Protein AF-A0A9D5UBW6-F1 (afdb_monomer)

Radius of gyration: 23.2 Å; Cα contacts (8 Å, |Δi|>4): 171; chains: 1; bounding box: 45×72×54 Å

Mean predicted aligned error: 8.22 Å

Secondary structure (DSSP, 8-state):
----------TT--TTHHHHHHHHTT--SHHHHHHHTTS---HHHHHHHHHHHHHHHHHTT-EEEEEE-TTS-EEEEEE----SSHHHHHHHHHHHHHHHHHHHTTTTTTHHHHHHHHH-TT---HHHHHHHHHHHTTSSPTT--GGGHHHHHT--TT-TTSTTGGGHHHHHHHHHHTT-

pLDDT: mean 88.12, std 13.4, range [38.41, 98.19]

Organism: NCBI:txid2762210

Foldseek 3Di:
DDDDDPPPPDLPDQLCVVLLVVLCVQADDPLSCVCSVSPDHDPVSLVQLVVQLQVQLVVVVWGWDWDQDPVRDTDTDTDLVDDDDPVCVVSVVVSVVSNVVSCRHGPVSPPVVNVCCVQCVNPQPLLQQLVVQCCVVVNDPPPDDSVCVCVQVPDDLPPPVDPCVVVVVSSVVSNVVSND

Solvent-accessible surface area (backbone atoms only — not comparable to full-atom values): 10652 Å² total; per-residue (Å²): 135,88,78,80,74,78,77,90,72,72,76,80,76,49,65,54,49,71,59,37,55,53,38,60,74,67,55,82,38,72,66,49,45,59,47,44,66,54,59,57,73,49,74,66,56,50,52,49,22,53,50,49,27,36,50,47,26,43,75,73,75,40,52,60,45,80,42,71,43,99,87,63,50,79,40,81,46,77,47,82,91,65,70,94,49,86,68,31,58,58,50,46,52,51,48,50,49,44,48,51,58,28,27,66,62,39,28,62,71,51,52,63,51,48,52,46,42,73,75,37,69,70,56,69,58,42,57,56,45,25,44,53,40,29,34,75,70,68,74,37,61,89,86,69,47,59,87,52,45,63,67,67,77,65,60,54,62,81,41,88,86,44,86,58,22,87,42,45,71,62,50,52,49,26,58,56,60,44,74,113

Sequence (180 aa):
MTSACSEKVEVLDSPYRAEFDAALGRVTTDFERSVLGDGVITDAEYAEAQQRYVSCVEDQGYSLVVRASPNGDPIYEFDTGLPPDDSFEEARAAAFAAYDECGLVTIREIEPLKRAIEANPQNVDREQAIIDCLVDAEVAPRGSTVEDLGTYLSVDGTDAGDPLAARTDAIDECVSSAAQ

Structure (mmCIF, N/CA/C/O backbone):
data_AF-A0A9D5UBW6-F1
#
_entry.id   AF-A0A9D5UBW6-F1
#
loop_
_atom_site.group_PDB
_atom_site.id
_atom_site.type_symbol
_atom_site.label_atom_id
_atom_site.label_alt_id
_atom_site.label_comp_id
_atom_site.label_asym_id
_atom_site.label_entity_id
_atom_site.label_seq_id
_atom_site.pdbx_PDB_ins_code
_atom_site.Cartn_x
_atom_site.Cartn_y
_atom_site.Cartn_z
_atom_site.occupancy
_atom_site.B_iso_or_equiv
_atom_site.auth_seq_id
_atom_site.auth_comp_id
_atom_site.auth_asym_id
_atom_site.auth_atom_id
_atom_site.pdbx_PDB_model_num
ATOM 1 N N . MET A 1 1 ? 4.153 -47.766 -9.474 1.00 38.41 1 MET A N 1
ATOM 2 C CA . MET A 1 1 ? 4.259 -46.405 -10.034 1.00 38.41 1 MET A CA 1
ATOM 3 C C . MET A 1 1 ? 3.368 -45.508 -9.197 1.00 38.41 1 MET A C 1
ATOM 5 O O . MET A 1 1 ? 2.170 -45.455 -9.424 1.00 38.41 1 MET A O 1
ATOM 9 N N . THR A 1 2 ? 3.923 -44.926 -8.140 1.00 41.41 2 THR A N 1
ATOM 10 C CA . THR A 1 2 ? 3.236 -43.960 -7.278 1.00 41.41 2 THR A CA 1
ATOM 11 C C . THR A 1 2 ? 3.255 -42.608 -7.981 1.00 41.41 2 THR A C 1
ATOM 13 O O . THR A 1 2 ? 4.266 -41.914 -7.961 1.00 41.41 2 THR A O 1
ATOM 16 N N . SER A 1 3 ? 2.162 -42.286 -8.672 1.00 52.44 3 SER A N 1
ATOM 17 C CA . SER A 1 3 ? 1.927 -40.958 -9.236 1.00 52.44 3 SER A CA 1
ATOM 18 C C . SER A 1 3 ? 1.407 -40.064 -8.116 1.00 52.44 3 SER A C 1
ATOM 20 O O . SER A 1 3 ? 0.232 -40.140 -7.764 1.00 52.44 3 SER A O 1
ATOM 22 N N . ALA A 1 4 ? 2.291 -39.263 -7.526 1.00 44.38 4 ALA A N 1
ATOM 23 C CA . ALA A 1 4 ? 1.894 -38.128 -6.708 1.00 44.38 4 ALA A CA 1
ATOM 24 C C . ALA A 1 4 ? 1.410 -37.032 -7.667 1.00 44.38 4 ALA A C 1
ATOM 26 O O . ALA A 1 4 ? 2.209 -36.421 -8.377 1.00 44.38 4 ALA A O 1
ATOM 27 N N . CYS A 1 5 ? 0.094 -36.845 -7.763 1.00 49.28 5 CYS A N 1
ATOM 28 C CA . CYS A 1 5 ? -0.447 -35.630 -8.351 1.00 49.28 5 CYS A CA 1
ATOM 29 C C . CYS A 1 5 ? -0.103 -34.481 -7.410 1.00 49.28 5 CYS A C 1
ATOM 31 O O . CYS A 1 5 ? -0.469 -34.514 -6.240 1.00 49.28 5 CYS A O 1
ATOM 33 N N . SER A 1 6 ? 0.635 -33.523 -7.967 1.00 50.66 6 SER A N 1
ATOM 34 C CA . SER A 1 6 ? 0.980 -32.231 -7.392 1.00 50.66 6 SER A CA 1
ATOM 35 C C . SER A 1 6 ? -0.189 -31.671 -6.593 1.00 50.66 6 SER A C 1
ATOM 37 O O . SER A 1 6 ? -1.278 -31.454 -7.128 1.00 50.66 6 SER A O 1
ATOM 39 N N . GLU A 1 7 ? 0.063 -31.489 -5.307 1.00 43.38 7 GLU A N 1
ATOM 40 C CA . GLU A 1 7 ? -0.828 -30.881 -4.340 1.00 43.38 7 GLU A CA 1
ATOM 41 C C . GLU A 1 7 ? -1.136 -29.456 -4.816 1.00 43.38 7 GLU A C 1
ATOM 43 O O . GLU A 1 7 ? -0.310 -28.555 -4.728 1.00 43.38 7 GLU A O 1
ATOM 48 N N . LYS A 1 8 ? -2.309 -29.267 -5.426 1.00 43.16 8 LYS A N 1
ATOM 49 C CA . LYS A 1 8 ? -2.886 -27.946 -5.689 1.00 43.16 8 LYS A CA 1
ATOM 50 C C . LYS A 1 8 ? -3.679 -27.545 -4.444 1.00 43.16 8 LYS A C 1
ATOM 52 O O . LYS A 1 8 ? -4.903 -27.476 -4.469 1.00 43.16 8 LYS A O 1
ATOM 57 N N . VAL A 1 9 ? -2.961 -27.400 -3.343 1.00 47.44 9 VAL A N 1
ATOM 58 C CA . VAL A 1 9 ? -3.409 -26.859 -2.056 1.00 47.44 9 VAL A CA 1
ATOM 59 C C . VAL A 1 9 ? -2.419 -25.720 -1.842 1.00 47.44 9 VAL A C 1
ATOM 61 O O . VAL A 1 9 ? -1.223 -25.970 -1.894 1.00 47.44 9 VAL A O 1
ATOM 64 N N . GLU A 1 10 ? -2.802 -24.461 -2.052 1.00 45.19 10 GLU A N 1
ATOM 65 C CA . GLU A 1 10 ? -3.024 -23.486 -0.965 1.00 45.19 10 GLU A CA 1
ATOM 66 C C . GLU A 1 10 ? -3.662 -22.188 -1.543 1.00 45.19 10 GLU A C 1
ATOM 68 O O . GLU A 1 10 ? -3.414 -21.088 -1.078 1.00 45.19 10 GLU A O 1
ATOM 73 N N . VAL A 1 11 ? -4.484 -22.256 -2.601 1.00 47.53 11 VAL A N 1
ATOM 74 C CA . VAL A 1 11 ? -5.026 -21.038 -3.270 1.00 47.53 11 VAL A CA 1
ATOM 75 C C . VAL A 1 11 ? -6.086 -20.298 -2.415 1.00 47.53 11 VAL A C 1
ATOM 77 O O . VAL A 1 11 ? -6.672 -19.314 -2.864 1.00 47.53 11 VAL A O 1
ATOM 80 N N . LEU A 1 12 ? -6.406 -20.753 -1.193 1.00 51.22 12 LEU A N 1
ATOM 81 C CA . LEU A 1 12 ? -7.677 -20.422 -0.523 1.00 51.22 12 LEU A CA 1
ATOM 82 C C . LEU A 1 12 ? -7.635 -19.583 0.776 1.00 51.22 12 LEU A C 1
ATOM 84 O O . LEU A 1 12 ? -8.670 -18.991 1.077 1.00 51.22 12 LEU A O 1
ATOM 88 N N . ASP A 1 13 ? -6.486 -19.322 1.412 1.00 66.94 13 ASP A N 1
ATOM 89 C CA . ASP A 1 13 ? -6.493 -18.756 2.784 1.00 66.94 13 ASP A CA 1
ATOM 90 C C . ASP A 1 13 ? -5.782 -17.399 2.997 1.00 66.94 13 ASP A C 1
ATOM 92 O O . ASP A 1 13 ? -5.548 -17.007 4.137 1.00 66.94 13 ASP A O 1
ATOM 96 N N . SER A 1 14 ? -5.478 -16.621 1.948 1.00 79.81 14 SER A N 1
ATOM 97 C CA . SER A 1 14 ? -4.974 -15.248 2.150 1.00 79.81 14 SER A CA 1
ATOM 98 C C . SER A 1 14 ? -6.070 -14.319 2.711 1.00 79.81 14 SER A C 1
ATOM 100 O O . SER A 1 14 ? -7.122 -14.189 2.071 1.00 79.81 14 SER A O 1
ATOM 102 N N . PRO A 1 15 ? -5.834 -13.607 3.837 1.00 91.00 15 PRO A N 1
ATOM 103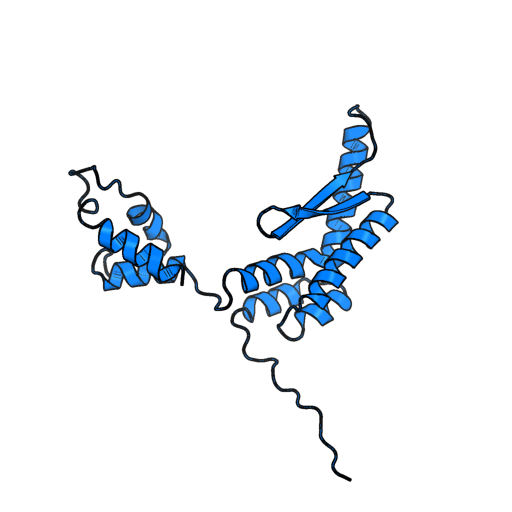 C CA . PRO A 1 15 ? -6.733 -12.559 4.339 1.00 91.00 15 PRO A CA 1
ATOM 104 C C . PRO A 1 15 ? -6.957 -11.407 3.346 1.00 91.00 15 PRO A C 1
ATOM 106 O O . PRO A 1 15 ? -7.932 -10.671 3.467 1.00 91.00 15 PRO A O 1
ATOM 109 N N . TYR A 1 16 ? -6.089 -11.292 2.336 1.00 94.19 16 TYR A N 1
ATOM 110 C CA . TYR A 1 16 ? -6.128 -10.289 1.268 1.00 94.19 16 TYR A CA 1
ATOM 111 C C . TYR A 1 16 ? -6.774 -10.788 -0.036 1.00 94.19 16 TYR A C 1
ATOM 113 O O . TYR A 1 16 ? -6.513 -10.261 -1.119 1.00 94.19 16 TYR A O 1
ATOM 121 N N . ARG A 1 17 ? -7.575 -11.863 0.007 1.00 93.19 17 ARG A N 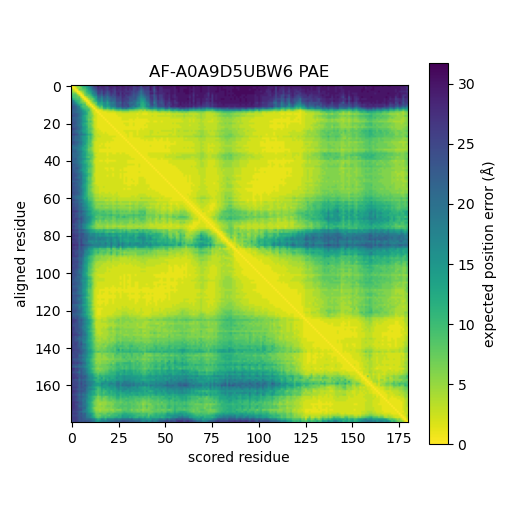1
ATOM 122 C CA . ARG A 1 17 ? -8.154 -12.476 -1.205 1.00 93.19 17 ARG A CA 1
ATOM 123 C C . ARG A 1 17 ? -8.864 -11.466 -2.111 1.00 93.19 17 ARG A C 1
ATOM 125 O O . ARG A 1 17 ? -8.681 -11.516 -3.323 1.00 93.19 17 ARG A O 1
ATOM 132 N N . ALA A 1 18 ? -9.673 -10.576 -1.538 1.00 94.44 18 ALA A N 1
ATOM 133 C CA . ALA A 1 18 ? -10.438 -9.606 -2.317 1.00 94.44 18 ALA A CA 1
ATOM 134 C C . ALA A 1 18 ? -9.517 -8.618 -3.055 1.00 94.44 18 ALA A C 1
ATOM 136 O O . ALA A 1 18 ? -9.784 -8.238 -4.194 1.00 94.44 18 ALA A O 1
ATOM 137 N N . GLU A 1 19 ? -8.413 -8.237 -2.423 1.00 95.81 19 GLU A N 1
ATOM 138 C CA . GLU A 1 19 ? -7.395 -7.341 -2.948 1.00 95.81 19 GLU A CA 1
ATOM 139 C C . GLU A 1 19 ? -6.589 -8.012 -4.064 1.00 95.81 19 GLU A C 1
ATOM 141 O O . GLU A 1 19 ? -6.375 -7.387 -5.105 1.00 95.81 19 GLU A O 1
ATOM 146 N N . PHE A 1 20 ? -6.225 -9.291 -3.905 1.00 96.62 20 PHE A N 1
ATOM 147 C CA . PHE A 1 20 ? -5.618 -10.092 -4.974 1.00 96.62 20 PHE A CA 1
ATOM 148 C C . PHE A 1 20 ? -6.546 -10.226 -6.186 1.00 96.62 20 PHE A C 1
ATOM 150 O O . PHE A 1 20 ? -6.116 -9.969 -7.309 1.00 96.62 20 PHE A O 1
ATOM 157 N N . ASP A 1 21 ? -7.823 -10.559 -5.979 1.00 95.62 21 ASP A N 1
ATOM 158 C CA . ASP A 1 21 ? -8.808 -10.668 -7.064 1.00 95.62 21 ASP A CA 1
ATOM 159 C C . ASP A 1 21 ? -8.984 -9.325 -7.796 1.00 95.62 21 ASP A C 1
ATOM 161 O O . ASP A 1 21 ? -9.042 -9.268 -9.030 1.00 95.62 21 ASP A O 1
ATOM 165 N N . ALA A 1 22 ? -9.024 -8.220 -7.045 1.00 96.94 22 ALA A N 1
ATOM 166 C CA . ALA A 1 22 ? -9.123 -6.881 -7.610 1.00 96.94 22 ALA A CA 1
ATOM 167 C C . ALA A 1 22 ? -7.866 -6.495 -8.407 1.00 96.94 22 ALA A C 1
ATOM 169 O O . ALA A 1 22 ? -7.994 -5.915 -9.488 1.00 96.94 22 ALA A O 1
ATOM 170 N N . ALA A 1 23 ? -6.671 -6.814 -7.901 1.00 96.69 23 ALA A N 1
ATOM 171 C CA . ALA A 1 23 ? -5.404 -6.586 -8.592 1.00 96.69 23 ALA A CA 1
ATOM 172 C C . ALA A 1 23 ? -5.316 -7.425 -9.879 1.00 96.69 23 ALA A C 1
ATOM 174 O O . ALA A 1 23 ? -5.053 -6.884 -10.953 1.00 96.69 23 ALA A O 1
ATOM 175 N N . LEU A 1 24 ? -5.668 -8.715 -9.820 1.00 96.56 24 LEU A N 1
ATOM 176 C CA . LEU A 1 24 ? -5.742 -9.604 -10.987 1.00 96.56 24 LEU A CA 1
ATOM 177 C C . LEU A 1 24 ? -6.689 -9.081 -12.077 1.00 96.56 24 LEU A C 1
ATOM 179 O O . LEU A 1 24 ? -6.439 -9.290 -13.264 1.00 96.56 24 LEU A O 1
ATOM 183 N N . GLY A 1 25 ? -7.757 -8.377 -11.693 1.00 96.88 25 GLY A N 1
ATOM 184 C CA . GLY A 1 25 ? -8.672 -7.721 -12.627 1.00 96.88 25 GLY A CA 1
ATOM 185 C C . GLY A 1 25 ? -8.094 -6.494 -13.349 1.00 96.88 25 GLY A C 1
ATOM 186 O O . GLY A 1 25 ? -8.662 -6.079 -14.360 1.00 96.88 25 GLY A O 1
ATOM 187 N N . ARG A 1 26 ? -6.997 -5.904 -12.852 1.00 96.81 26 ARG A N 1
ATOM 188 C CA . ARG A 1 26 ? -6.360 -4.695 -13.411 1.00 96.81 26 ARG A CA 1
ATOM 189 C C . ARG A 1 26 ? -5.088 -4.980 -14.206 1.00 96.81 26 ARG A C 1
ATOM 191 O O . ARG A 1 26 ? -4.787 -4.235 -15.136 1.00 96.81 26 ARG A O 1
ATOM 198 N N . VAL A 1 27 ? -4.356 -6.036 -13.861 1.00 97.50 27 VAL A N 1
ATOM 199 C CA . VAL A 1 27 ? -3.047 -6.325 -14.465 1.00 97.50 27 VAL A CA 1
ATOM 200 C C . VAL A 1 27 ? -3.137 -6.781 -15.917 1.00 97.50 27 VAL A C 1
ATOM 202 O O . VAL A 1 27 ? -4.080 -7.455 -16.352 1.00 97.50 27 VAL A O 1
ATOM 205 N N . THR A 1 28 ? -2.109 -6.440 -16.692 1.00 96.75 28 THR A N 1
ATOM 206 C CA . THR A 1 28 ? -2.122 -6.639 -18.148 1.00 96.75 28 THR A CA 1
ATOM 207 C C . THR A 1 28 ? -1.073 -7.632 -18.632 1.00 96.75 28 THR A C 1
ATOM 209 O O . THR A 1 28 ? -1.255 -8.218 -19.707 1.00 96.75 28 THR A O 1
ATOM 212 N N . THR A 1 29 ? -0.048 -7.925 -17.831 1.00 97.94 29 THR A N 1
ATOM 213 C CA . THR A 1 29 ? 1.043 -8.832 -18.208 1.00 97.94 29 THR A CA 1
ATOM 214 C C . THR A 1 29 ? 0.915 -10.231 -17.604 1.00 97.94 29 THR A C 1
ATOM 216 O O . THR A 1 29 ? 0.280 -10.441 -16.572 1.00 97.94 29 THR A O 1
ATOM 219 N N . ASP A 1 30 ? 1.545 -11.219 -18.247 1.00 98.19 30 ASP A N 1
ATOM 220 C CA . ASP A 1 30 ? 1.615 -12.587 -17.711 1.00 98.19 30 ASP A CA 1
ATOM 221 C C . ASP A 1 30 ? 2.488 -12.675 -16.456 1.00 98.19 30 ASP A C 1
ATOM 223 O O . ASP A 1 30 ? 2.222 -13.497 -15.583 1.00 98.19 30 ASP A O 1
ATOM 227 N N . PHE A 1 31 ? 3.495 -11.802 -16.349 1.00 98.12 31 PHE A N 1
ATOM 228 C CA . PHE A 1 31 ? 4.325 -11.686 -15.155 1.00 98.12 31 PHE A CA 1
ATOM 229 C C . PHE A 1 31 ? 3.475 -11.291 -13.943 1.00 98.12 31 PHE A C 1
ATOM 231 O O . PHE A 1 31 ? 3.423 -12.035 -12.968 1.00 98.12 31 PHE A O 1
ATOM 238 N N . GLU A 1 32 ? 2.729 -10.191 -14.033 1.00 98.19 32 GLU A N 1
ATOM 239 C CA . GLU A 1 32 ? 1.866 -9.743 -12.936 1.00 98.19 32 GLU A CA 1
ATOM 240 C C . GLU A 1 32 ? 0.820 -10.803 -12.560 1.00 98.19 32 GLU A C 1
ATOM 242 O O . GLU A 1 32 ? 0.593 -11.065 -11.381 1.00 98.19 32 GLU A O 1
ATOM 247 N N . ARG A 1 33 ? 0.224 -11.480 -13.554 1.00 98.12 33 ARG A N 1
ATOM 248 C CA . ARG A 1 33 ? -0.710 -12.593 -13.303 1.00 98.12 33 ARG A CA 1
ATOM 249 C C . ARG A 1 33 ? -0.056 -13.758 -12.570 1.00 98.12 33 ARG A C 1
ATOM 251 O O . ARG A 1 33 ? -0.731 -14.401 -11.774 1.00 98.12 33 ARG A O 1
ATOM 258 N N . SER A 1 34 ? 1.212 -14.059 -12.857 1.00 97.44 34 SER A N 1
ATOM 259 C CA . SER A 1 34 ? 1.927 -15.126 -12.153 1.00 97.44 34 SER A CA 1
ATOM 260 C C . SER A 1 34 ? 2.201 -14.777 -10.694 1.00 97.44 34 SER A C 1
ATOM 262 O O . SER A 1 34 ? 1.931 -15.618 -9.849 1.00 97.44 34 SER A O 1
ATOM 264 N N . VAL A 1 35 ? 2.625 -13.541 -10.406 1.00 97.88 35 VAL A N 1
ATOM 265 C CA . VAL A 1 35 ? 2.942 -13.090 -9.038 1.00 97.88 35 VAL A CA 1
ATOM 266 C C . VAL A 1 35 ? 1.691 -12.968 -8.168 1.00 97.88 35 VAL A C 1
ATOM 268 O O . VAL A 1 35 ? 1.727 -13.214 -6.973 1.00 97.88 35 VAL A O 1
ATOM 271 N N . LEU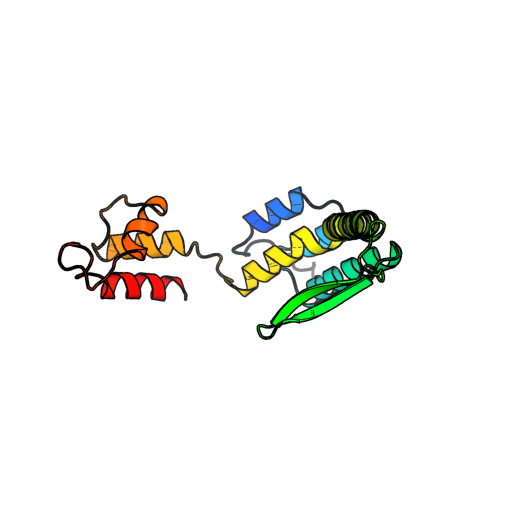 A 1 36 ? 0.566 -12.552 -8.747 1.00 97.06 36 LEU A N 1
ATOM 272 C CA . LEU A 1 36 ? -0.674 -12.351 -7.990 1.00 97.06 36 LEU A CA 1
ATOM 273 C C . LEU A 1 36 ? -1.563 -13.602 -7.942 1.00 97.06 36 LEU A C 1
ATOM 275 O O . LEU A 1 36 ? -2.517 -13.656 -7.169 1.00 97.06 36 LEU A O 1
ATOM 279 N N . GLY A 1 37 ? -1.309 -14.582 -8.810 1.00 95.06 37 GLY A N 1
ATOM 280 C CA . GLY A 1 37 ? -2.261 -15.645 -9.130 1.00 95.06 37 GLY A CA 1
ATOM 281 C C . GLY A 1 37 ? -2.466 -16.695 -8.039 1.00 95.06 37 GLY A C 1
ATOM 282 O O . GLY A 1 37 ? -3.496 -17.372 -8.042 1.00 95.06 37 GLY A O 1
ATOM 283 N N . ASP A 1 38 ? -1.510 -16.855 -7.128 1.00 93.06 38 ASP A N 1
ATOM 284 C CA . ASP A 1 38 ? -1.594 -17.804 -6.015 1.00 93.06 38 ASP A CA 1
ATOM 285 C C . ASP A 1 38 ? -1.997 -17.149 -4.682 1.00 93.06 38 ASP A C 1
ATOM 287 O O . ASP A 1 38 ? -2.244 -17.857 -3.704 1.00 93.06 38 ASP A O 1
ATOM 291 N N . GLY A 1 39 ? -2.155 -15.821 -4.659 1.00 93.00 39 GLY A N 1
ATOM 292 C CA . GLY A 1 39 ? -2.540 -15.070 -3.468 1.00 93.00 39 GLY A CA 1
ATOM 293 C C . GLY A 1 39 ? -1.405 -14.852 -2.465 1.00 93.00 39 GLY A C 1
ATOM 294 O O . GLY A 1 39 ? -1.686 -14.508 -1.312 1.00 93.00 39 GLY A O 1
ATOM 295 N N . VAL A 1 40 ? -0.147 -15.050 -2.872 1.00 94.50 40 VAL A N 1
ATOM 296 C CA . VAL A 1 40 ? 1.045 -14.821 -2.052 1.00 94.50 40 VAL A CA 1
ATOM 297 C C . VAL A 1 40 ? 2.088 -14.077 -2.883 1.00 94.50 40 VAL A C 1
ATOM 299 O O . VAL A 1 40 ? 2.458 -14.515 -3.954 1.00 94.50 40 VAL A O 1
ATOM 302 N N . ILE A 1 41 ? 2.616 -12.964 -2.367 1.00 96.31 41 ILE A N 1
ATOM 303 C CA . ILE A 1 41 ? 3.744 -12.269 -3.005 1.00 96.31 41 ILE A CA 1
ATOM 304 C C . ILE A 1 41 ? 5.006 -12.591 -2.214 1.00 96.31 41 ILE A C 1
ATOM 306 O O . ILE A 1 41 ? 5.205 -12.087 -1.101 1.00 96.31 41 ILE A O 1
ATOM 310 N N . THR A 1 42 ? 5.867 -13.432 -2.774 1.00 96.12 42 THR A N 1
ATOM 311 C CA . THR A 1 42 ? 7.155 -13.763 -2.160 1.00 96.12 42 THR A CA 1
ATOM 312 C C . THR A 1 42 ? 8.158 -12.613 -2.295 1.00 96.12 42 THR A C 1
ATOM 314 O O . THR A 1 42 ? 8.057 -11.760 -3.178 1.00 96.12 42 THR A O 1
ATOM 317 N N . ASP A 1 43 ? 9.189 -12.603 -1.445 1.00 95.38 43 ASP A N 1
ATOM 318 C CA . ASP A 1 43 ? 10.274 -11.614 -1.540 1.00 95.38 43 ASP A CA 1
ATOM 319 C C . ASP A 1 43 ? 11.013 -11.697 -2.885 1.00 95.38 43 ASP A C 1
ATOM 321 O O . ASP A 1 43 ? 11.476 -10.685 -3.405 1.00 95.38 43 ASP A O 1
ATOM 325 N N . ALA A 1 44 ? 11.109 -12.899 -3.465 1.00 97.50 44 ALA A N 1
ATOM 326 C CA . ALA A 1 44 ? 11.750 -13.118 -4.757 1.00 97.50 44 ALA A CA 1
ATOM 327 C C . ALA A 1 44 ? 10.930 -12.525 -5.911 1.00 97.50 44 ALA A C 1
ATOM 329 O O . ALA A 1 44 ? 11.491 -11.845 -6.766 1.00 97.50 44 ALA A O 1
ATOM 330 N N . GLU A 1 45 ? 9.614 -12.734 -5.917 1.00 98.12 45 GLU A N 1
ATOM 331 C CA . GLU A 1 45 ? 8.715 -12.156 -6.924 1.00 98.12 45 GLU A CA 1
ATOM 332 C C . GLU A 1 45 ? 8.653 -10.637 -6.821 1.00 98.12 45 GLU A C 1
ATOM 334 O O . GLU A 1 45 ? 8.666 -9.939 -7.835 1.00 98.12 45 GLU A O 1
ATOM 339 N N . TYR A 1 46 ? 8.645 -10.112 -5.597 1.00 97.38 46 TYR A N 1
ATOM 340 C CA . TYR A 1 46 ? 8.696 -8.677 -5.373 1.00 97.38 46 TYR A CA 1
ATOM 341 C C . TYR A 1 46 ? 10.025 -8.066 -5.844 1.00 97.38 46 TYR A C 1
ATOM 343 O O . TYR A 1 46 ? 10.024 -7.053 -6.545 1.00 97.38 46 TYR A O 1
ATOM 351 N N . ALA A 1 47 ? 11.160 -8.707 -5.546 1.00 96.25 47 ALA A N 1
ATOM 352 C CA . ALA A 1 47 ? 12.461 -8.280 -6.058 1.00 96.25 47 ALA A CA 1
ATOM 353 C C . ALA A 1 47 ? 12.531 -8.351 -7.595 1.00 96.25 47 ALA A C 1
ATOM 355 O O . ALA A 1 47 ? 13.096 -7.458 -8.229 1.00 96.25 47 ALA A O 1
ATOM 356 N N . GLU A 1 48 ? 11.927 -9.370 -8.215 1.00 97.94 48 GLU A N 1
ATOM 357 C CA . GLU A 1 48 ? 11.815 -9.461 -9.673 1.00 97.94 48 GLU A CA 1
ATOM 358 C C . GLU A 1 48 ? 10.947 -8.329 -10.245 1.00 97.94 48 GLU A C 1
ATOM 360 O O . GLU A 1 48 ? 11.322 -7.725 -11.250 1.00 97.94 48 GLU A O 1
ATOM 365 N N . ALA A 1 49 ? 9.827 -7.988 -9.598 1.00 98.06 49 ALA A N 1
ATOM 366 C CA . ALA A 1 49 ? 8.978 -6.867 -10.002 1.00 98.06 49 ALA A CA 1
ATOM 367 C C . ALA A 1 49 ? 9.744 -5.535 -9.955 1.00 98.06 49 ALA A C 1
ATOM 369 O O . ALA A 1 49 ? 9.689 -4.763 -10.914 1.00 98.06 49 ALA A O 1
ATOM 370 N N . GLN A 1 50 ? 10.522 -5.300 -8.890 1.00 97.19 50 GLN A N 1
ATOM 371 C CA . GLN A 1 50 ? 11.390 -4.124 -8.769 1.00 97.19 50 GLN A CA 1
ATOM 372 C C . GLN A 1 50 ? 12.441 -4.084 -9.876 1.00 97.19 50 GLN A C 1
ATOM 374 O O . GLN A 1 50 ? 12.640 -3.049 -10.511 1.00 97.19 50 GLN A O 1
ATOM 379 N N . GLN A 1 51 ? 13.091 -5.216 -10.150 1.00 97.19 51 GLN A N 1
ATOM 380 C CA . GLN A 1 51 ? 14.098 -5.294 -11.200 1.00 97.19 51 GLN A CA 1
ATOM 381 C C . GLN A 1 51 ? 13.496 -5.037 -12.586 1.00 97.19 51 GLN A C 1
ATOM 383 O O . GLN A 1 51 ? 14.068 -4.282 -13.367 1.00 97.19 51 GLN A O 1
ATOM 388 N N . ARG A 1 52 ? 12.327 -5.613 -12.885 1.00 98.06 52 ARG A N 1
ATOM 389 C CA . ARG A 1 52 ? 11.607 -5.378 -14.145 1.00 98.06 52 ARG A CA 1
ATOM 390 C C . ARG A 1 52 ? 11.199 -3.920 -14.301 1.00 98.06 52 ARG A C 1
ATOM 392 O O . ARG A 1 52 ? 11.296 -3.392 -15.406 1.00 98.06 52 ARG A O 1
ATOM 399 N N . TYR A 1 53 ? 10.771 -3.277 -13.215 1.00 97.62 53 TYR A N 1
ATOM 400 C CA . TYR A 1 53 ? 10.439 -1.859 -13.228 1.00 97.62 53 TYR A CA 1
ATOM 401 C C . TYR A 1 53 ? 11.663 -1.009 -13.594 1.00 97.62 53 TYR A C 1
ATOM 403 O O . TYR A 1 53 ? 11.602 -0.238 -14.550 1.00 97.62 53 TYR A O 1
ATOM 411 N N . VAL A 1 54 ? 12.792 -1.222 -12.908 1.00 96.56 54 VAL A N 1
ATOM 412 C CA . VAL A 1 54 ? 14.064 -0.538 -13.199 1.00 96.56 54 VAL A CA 1
ATOM 413 C C . VAL A 1 54 ? 14.496 -0.762 -14.646 1.00 96.56 54 VAL A C 1
ATOM 415 O O . VAL A 1 54 ? 14.722 0.208 -15.362 1.00 96.56 54 VAL A O 1
ATOM 418 N N . SER A 1 55 ? 14.535 -2.013 -15.111 1.00 96.81 55 SER A N 1
ATOM 419 C CA . SER A 1 55 ? 14.967 -2.320 -16.479 1.00 96.81 55 SER A CA 1
ATOM 420 C C . SER A 1 55 ? 14.059 -1.705 -17.544 1.00 96.81 55 SER A C 1
ATOM 422 O O . SER A 1 55 ? 14.564 -1.188 -18.532 1.00 96.81 55 SER A O 1
ATOM 424 N N . CYS A 1 56 ? 12.737 -1.694 -17.345 1.00 97.56 56 CYS A N 1
ATOM 425 C CA . CYS A 1 56 ? 11.818 -1.040 -18.280 1.00 97.56 56 CYS A CA 1
ATOM 426 C C . CYS A 1 56 ? 12.116 0.458 -18.408 1.00 97.56 56 CYS A C 1
ATOM 428 O O . CYS A 1 56 ? 12.139 1.002 -19.510 1.00 97.56 56 CYS A O 1
ATOM 430 N N . VAL A 1 57 ? 12.369 1.125 -17.283 1.00 95.50 57 VAL A N 1
ATOM 431 C CA . VAL A 1 57 ? 12.678 2.555 -17.260 1.00 95.50 57 VAL A CA 1
ATOM 432 C C . VAL A 1 57 ? 14.023 2.849 -17.936 1.00 95.50 57 VAL A C 1
ATOM 434 O O . VAL A 1 57 ? 14.122 3.793 -18.725 1.00 95.50 57 VAL A O 1
ATOM 437 N N . GLU A 1 58 ? 15.033 2.015 -17.681 1.00 93.94 58 GLU A N 1
ATOM 438 C CA . GLU A 1 58 ? 16.347 2.090 -18.332 1.00 93.94 58 GLU A CA 1
ATOM 439 C C . GLU A 1 58 ? 16.254 1.871 -19.848 1.00 93.94 58 GLU A C 1
ATOM 441 O O . GLU A 1 58 ? 16.882 2.605 -20.616 1.00 93.94 58 GLU A O 1
ATOM 446 N N . ASP A 1 59 ? 15.414 0.935 -20.297 1.00 95.56 59 ASP A N 1
ATOM 447 C CA . ASP A 1 59 ? 15.153 0.676 -21.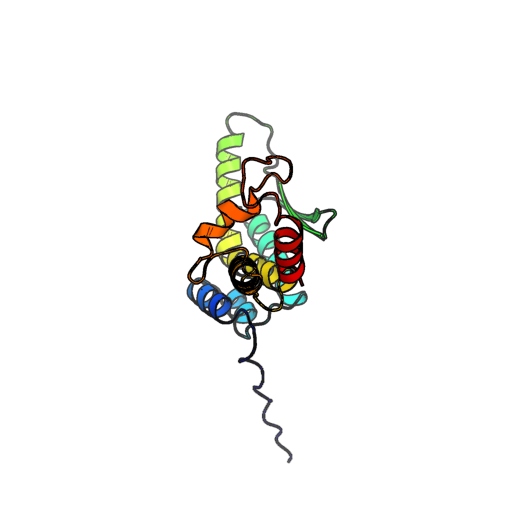718 1.00 95.56 59 ASP A CA 1
ATOM 448 C C . ASP A 1 59 ? 14.476 1.870 -22.418 1.00 95.56 59 ASP A C 1
ATOM 450 O O . ASP A 1 59 ? 14.650 2.065 -23.626 1.00 95.56 59 ASP A O 1
ATOM 454 N N . GLN A 1 60 ? 13.750 2.710 -21.671 1.00 93.38 60 GLN A N 1
ATOM 455 C CA . GLN A 1 60 ? 13.199 3.980 -22.159 1.00 93.38 60 GLN A CA 1
ATOM 456 C C . GLN A 1 60 ? 14.206 5.145 -22.120 1.00 93.38 60 GLN A C 1
ATOM 458 O O . GLN A 1 60 ? 13.891 6.250 -22.564 1.00 93.38 60 GLN A O 1
ATOM 463 N N . GLY A 1 61 ? 15.434 4.909 -21.649 1.00 90.94 61 GLY A N 1
ATOM 464 C CA . GLY A 1 61 ? 16.518 5.893 -21.625 1.00 90.94 61 GLY A CA 1
ATOM 465 C C . GLY A 1 61 ? 16.562 6.772 -20.374 1.00 90.94 61 GLY A C 1
ATOM 466 O O . GLY A 1 61 ? 17.278 7.775 -20.373 1.00 90.94 61 GLY A O 1
ATOM 467 N N . TYR A 1 62 ? 15.830 6.408 -19.319 1.00 90.94 62 TYR A N 1
ATOM 468 C CA . TYR A 1 62 ? 15.818 7.117 -18.038 1.00 90.94 62 TYR A CA 1
ATOM 469 C C . TYR A 1 62 ? 16.497 6.294 -16.941 1.00 90.94 62 TYR A C 1
ATOM 471 O O . TYR A 1 62 ? 16.658 5.087 -17.063 1.00 90.94 62 TYR A O 1
ATOM 479 N N . SER A 1 63 ? 16.897 6.943 -15.848 1.00 90.06 63 SER A N 1
ATOM 480 C CA . SER A 1 63 ? 17.479 6.256 -14.691 1.00 90.06 63 SER A CA 1
ATOM 481 C C . SER A 1 63 ? 16.452 6.118 -13.570 1.00 90.06 63 SER A C 1
ATOM 483 O O . SER A 1 63 ? 15.704 7.061 -13.282 1.00 90.06 63 SER A O 1
ATOM 485 N N . LEU A 1 64 ? 16.447 4.950 -12.929 1.00 91.25 64 LEU A N 1
ATOM 486 C CA . LEU A 1 64 ? 15.686 4.668 -11.719 1.00 91.25 64 LEU A CA 1
ATOM 487 C C . LEU A 1 64 ? 16.571 3.918 -10.729 1.00 91.25 64 LEU A C 1
ATOM 489 O O . LEU A 1 64 ? 16.980 2.786 -10.978 1.00 91.25 64 LEU A O 1
ATOM 493 N N . VAL A 1 65 ? 16.840 4.533 -9.580 1.00 89.38 65 VAL A N 1
ATOM 494 C CA . VAL A 1 65 ? 17.617 3.902 -8.511 1.00 89.38 65 VAL A CA 1
ATOM 495 C C . VAL A 1 65 ? 16.690 3.552 -7.359 1.00 89.38 65 VAL A C 1
ATOM 497 O O . VAL A 1 65 ? 16.011 4.419 -6.818 1.00 89.38 65 VAL A O 1
ATOM 500 N N . VAL A 1 66 ? 16.699 2.285 -6.946 1.00 90.50 66 VAL A N 1
ATOM 501 C CA . VAL A 1 66 ? 15.972 1.830 -5.756 1.00 90.50 66 VAL A CA 1
ATOM 502 C C . VAL A 1 66 ? 16.924 1.819 -4.566 1.00 90.50 66 VAL A C 1
ATOM 504 O O . VAL A 1 66 ? 17.982 1.187 -4.605 1.00 90.50 66 VAL A O 1
ATOM 507 N N . ARG A 1 67 ? 16.563 2.526 -3.495 1.00 89.50 67 ARG A N 1
ATOM 508 C CA . ARG A 1 67 ? 17.299 2.531 -2.223 1.00 89.50 67 ARG A CA 1
ATOM 509 C C . ARG A 1 67 ? 16.404 2.082 -1.084 1.00 89.50 67 ARG A C 1
ATOM 511 O O . ARG A 1 67 ? 15.200 2.262 -1.144 1.00 89.50 67 ARG A O 1
ATOM 518 N N . ALA A 1 68 ? 16.993 1.553 -0.020 1.00 87.00 68 ALA A N 1
ATOM 519 C CA . ALA A 1 68 ? 16.257 1.325 1.216 1.00 87.00 68 ALA A CA 1
ATOM 520 C C . ALA A 1 68 ? 16.216 2.617 2.044 1.00 87.00 68 ALA A C 1
ATOM 522 O O . ALA A 1 68 ? 17.253 3.230 2.316 1.00 87.00 68 ALA A O 1
ATOM 523 N N . SER A 1 69 ? 15.021 3.014 2.463 1.00 86.88 69 SER A N 1
ATOM 524 C CA . SER A 1 69 ? 14.818 3.991 3.532 1.00 86.88 69 SER A CA 1
ATOM 525 C C . SER A 1 69 ? 15.312 3.444 4.886 1.00 86.88 69 SER A C 1
ATOM 527 O O . SER A 1 69 ? 15.534 2.237 5.027 1.00 86.88 69 SER A O 1
ATOM 529 N N . PRO A 1 70 ? 15.458 4.288 5.928 1.00 86.88 70 PRO A N 1
ATOM 530 C CA . PRO A 1 70 ? 15.814 3.825 7.273 1.00 86.88 70 PRO A CA 1
ATOM 531 C C . PRO A 1 70 ? 14.848 2.790 7.874 1.00 86.88 70 PRO A C 1
ATOM 533 O O . PRO A 1 70 ? 15.252 2.019 8.740 1.00 86.88 70 PRO A O 1
ATOM 536 N N . ASN A 1 71 ? 13.591 2.772 7.427 1.00 80.75 71 ASN A N 1
ATOM 537 C CA . ASN A 1 71 ? 12.560 1.809 7.815 1.00 80.75 71 ASN A CA 1
ATOM 538 C C . ASN A 1 71 ? 12.474 0.584 6.883 1.00 80.75 71 ASN A C 1
ATOM 540 O O . ASN A 1 71 ? 11.664 -0.302 7.130 1.00 80.75 71 ASN A O 1
ATOM 544 N N . GLY A 1 72 ? 13.335 0.494 5.863 1.00 79.31 72 GLY A N 1
ATOM 545 C CA . GLY A 1 72 ? 13.418 -0.646 4.943 1.00 79.31 72 GLY A CA 1
ATOM 546 C C . GLY A 1 72 ? 12.543 -0.525 3.692 1.00 79.31 72 GLY A C 1
ATOM 547 O O . GLY A 1 72 ? 12.703 -1.313 2.766 1.00 79.31 72 GLY A O 1
ATOM 548 N N . ASP A 1 73 ? 11.670 0.476 3.626 1.00 84.19 73 ASP A N 1
ATOM 549 C CA . ASP A 1 73 ? 10.800 0.754 2.481 1.00 84.19 73 ASP A CA 1
ATOM 550 C C . ASP A 1 73 ? 11.633 1.204 1.274 1.00 84.19 73 ASP A C 1
ATOM 552 O O . ASP A 1 73 ? 12.598 1.960 1.466 1.00 84.19 73 ASP A O 1
ATOM 556 N N . PRO A 1 74 ? 11.279 0.799 0.043 1.00 87.69 74 PRO A N 1
ATOM 557 C CA . PRO A 1 74 ? 11.978 1.263 -1.143 1.00 87.69 74 PRO A CA 1
ATOM 558 C C . PRO A 1 74 ? 11.743 2.761 -1.363 1.00 87.69 74 PRO A C 1
ATOM 560 O O . PRO A 1 74 ? 10.630 3.273 -1.272 1.00 87.69 74 PRO A O 1
ATOM 563 N N . ILE A 1 75 ? 12.816 3.464 -1.694 1.00 89.19 75 ILE A N 1
ATOM 564 C CA . ILE A 1 75 ? 12.811 4.824 -2.211 1.00 89.19 75 ILE A CA 1
ATOM 565 C C . ILE A 1 75 ? 13.226 4.727 -3.671 1.00 89.19 75 ILE A C 1
ATOM 567 O O . ILE A 1 75 ? 14.337 4.294 -3.980 1.00 89.19 75 ILE A O 1
ATOM 571 N N . TYR A 1 76 ? 12.325 5.153 -4.545 1.00 90.19 76 TYR A N 1
ATOM 572 C CA . TYR A 1 76 ? 12.563 5.282 -5.973 1.00 90.19 76 TYR A CA 1
ATOM 573 C C . TYR A 1 76 ? 13.124 6.675 -6.254 1.00 90.19 76 TYR A C 1
ATOM 575 O O . TYR A 1 76 ? 12.414 7.677 -6.179 1.00 90.19 76 TYR A O 1
ATOM 583 N N . GLU A 1 77 ? 14.425 6.743 -6.518 1.00 88.50 77 GLU A N 1
ATOM 584 C CA . GLU A 1 77 ? 15.105 7.970 -6.912 1.00 88.50 77 GLU A CA 1
ATOM 585 C C . GLU A 1 77 ? 15.127 8.076 -8.437 1.00 88.50 77 GLU A C 1
ATOM 587 O O . GLU A 1 77 ? 15.733 7.261 -9.137 1.00 88.50 77 GLU A O 1
ATOM 592 N N . PHE A 1 78 ? 14.451 9.109 -8.928 1.00 82.88 78 PHE A N 1
ATOM 593 C CA . PHE A 1 78 ? 14.342 9.436 -10.340 1.00 82.88 78 PHE A CA 1
ATOM 594 C C . PHE A 1 78 ? 15.422 10.443 -10.725 1.00 82.88 78 PHE A C 1
ATOM 596 O O . PHE A 1 78 ? 15.578 11.467 -10.055 1.00 82.88 78 PHE A O 1
ATOM 603 N N . ASP A 1 79 ? 16.131 10.181 -11.818 1.00 77.56 79 ASP A N 1
ATOM 604 C CA . ASP A 1 79 ? 17.113 11.114 -12.362 1.00 77.56 79 ASP A CA 1
ATOM 605 C C . ASP A 1 79 ? 16.857 11.340 -13.853 1.00 77.56 79 ASP A C 1
ATOM 607 O O . ASP A 1 79 ? 16.891 10.410 -14.663 1.00 77.56 79 ASP A O 1
ATOM 611 N N . THR A 1 80 ? 16.593 12.599 -14.206 1.00 71.12 80 THR A N 1
ATOM 612 C CA . THR A 1 80 ? 16.439 13.040 -15.597 1.00 71.12 80 THR A CA 1
ATOM 613 C C . THR A 1 80 ? 17.787 13.328 -16.258 1.00 71.12 80 THR A C 1
ATOM 615 O O . THR A 1 80 ? 17.842 13.483 -17.475 1.00 71.12 80 THR A O 1
ATOM 618 N N . GLY A 1 81 ? 18.872 13.430 -15.483 1.00 70.31 81 GLY A N 1
ATOM 619 C CA . GLY A 1 81 ? 20.218 13.745 -15.955 1.00 70.31 81 GLY A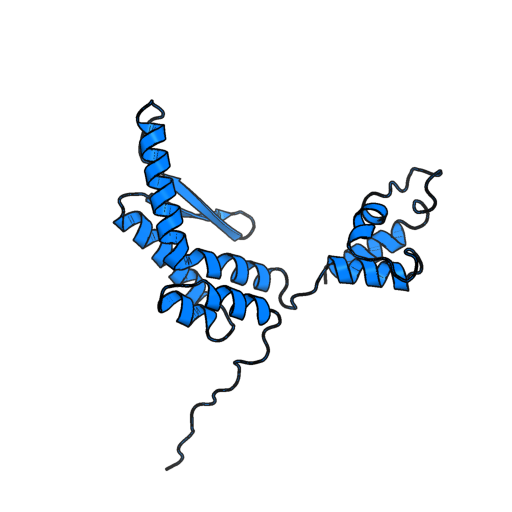 CA 1
ATOM 620 C C . GLY A 1 81 ? 20.389 15.175 -16.485 1.00 70.31 81 GLY A C 1
ATOM 621 O O . GLY A 1 81 ? 21.420 15.473 -17.092 1.00 70.31 81 GLY A O 1
ATOM 622 N N . LEU A 1 82 ? 19.402 16.060 -16.290 1.00 70.44 82 LEU A N 1
ATOM 623 C CA . LEU A 1 82 ? 19.348 17.392 -16.904 1.00 70.44 82 LEU A CA 1
ATOM 624 C C . LEU A 1 82 ? 19.411 18.531 -15.871 1.00 70.44 82 LEU A C 1
ATOM 626 O O . LEU A 1 82 ? 18.846 18.411 -14.781 1.00 70.44 82 LEU A O 1
ATOM 630 N N . PRO A 1 83 ? 20.071 19.661 -16.199 1.00 74.44 83 PRO A N 1
ATOM 631 C CA . PRO A 1 83 ? 20.040 20.859 -15.365 1.00 74.44 83 PRO A CA 1
ATOM 632 C C . PRO A 1 83 ? 18.636 21.496 -15.366 1.00 74.44 83 PRO A C 1
ATOM 634 O O . PRO A 1 83 ? 17.921 21.373 -16.356 1.00 74.44 83 PRO A O 1
ATOM 637 N N . PRO A 1 84 ? 18.236 22.206 -14.293 1.00 77.06 84 PRO A N 1
ATOM 638 C CA . PRO A 1 84 ? 16.929 22.854 -14.221 1.00 77.06 84 PRO A CA 1
ATOM 639 C C . PRO A 1 84 ? 16.869 24.086 -15.141 1.00 77.06 84 PRO A C 1
ATOM 641 O O . PRO A 1 84 ? 17.375 25.156 -14.799 1.00 77.06 84 PRO A O 1
ATOM 644 N N . ASP A 1 85 ? 16.247 23.923 -16.306 1.00 80.75 85 ASP A N 1
ATOM 645 C CA . ASP A 1 85 ? 15.945 24.963 -17.296 1.00 80.75 85 ASP A CA 1
ATOM 646 C C . ASP A 1 85 ? 14.591 24.692 -17.993 1.00 80.75 85 ASP A C 1
ATOM 648 O 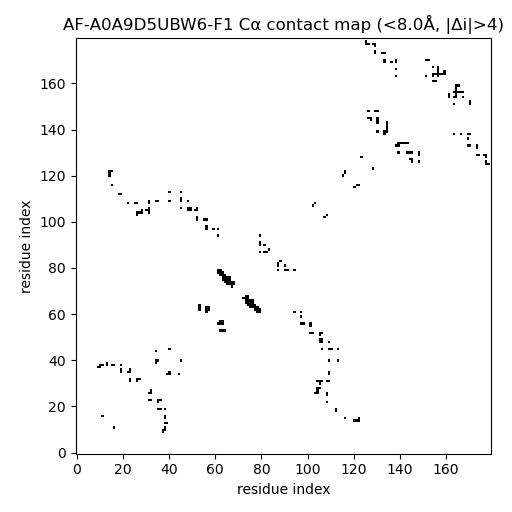O . ASP A 1 85 ? 13.853 23.796 -17.596 1.00 80.75 85 ASP A O 1
ATOM 652 N N . ASP A 1 86 ? 14.223 25.452 -19.027 1.00 73.25 86 ASP A N 1
ATOM 653 C CA . ASP A 1 86 ? 12.929 25.266 -19.709 1.00 73.25 86 ASP A CA 1
ATOM 654 C C . ASP A 1 86 ? 12.792 23.887 -20.395 1.00 73.25 86 ASP A C 1
ATOM 656 O O . ASP A 1 86 ? 11.681 23.387 -20.556 1.00 73.25 86 ASP A O 1
ATOM 660 N N . SER A 1 87 ? 13.904 23.234 -20.756 1.00 75.19 87 SER A N 1
ATOM 661 C CA . SER A 1 87 ? 13.902 21.868 -21.301 1.00 75.19 87 SER A CA 1
ATOM 662 C C . SER A 1 87 ? 13.768 20.795 -20.214 1.00 75.19 87 SER A C 1
ATOM 664 O O . SER A 1 87 ? 13.342 19.672 -20.495 1.00 75.19 87 SER A O 1
ATOM 666 N N . PHE A 1 88 ? 14.067 21.147 -18.958 1.00 80.62 88 PHE A N 1
ATOM 667 C CA . PHE A 1 88 ? 13.925 20.263 -17.805 1.00 80.62 88 PHE A CA 1
ATOM 668 C C . PHE A 1 88 ? 12.476 19.851 -17.569 1.00 80.62 88 PHE A C 1
ATOM 670 O O . PHE A 1 88 ? 12.233 18.684 -17.291 1.00 80.62 88 PHE A O 1
ATOM 677 N N . GLU A 1 89 ? 11.506 20.762 -17.687 1.00 83.94 89 GLU A N 1
ATOM 678 C CA . GLU A 1 89 ? 10.100 20.424 -17.422 1.00 83.94 89 GLU A CA 1
ATOM 679 C C . GLU A 1 89 ? 9.533 19.449 -18.462 1.00 83.94 89 GLU A C 1
ATOM 681 O O . GLU A 1 89 ? 8.849 18.494 -18.094 1.00 83.94 89 GLU A O 1
ATOM 686 N N . GLU A 1 90 ? 9.865 19.629 -19.744 1.00 83.12 90 GLU A N 1
ATOM 687 C CA . GLU A 1 90 ? 9.466 18.692 -20.803 1.00 83.12 90 GLU A CA 1
ATOM 688 C C . GLU A 1 90 ? 10.126 17.321 -20.615 1.00 83.12 90 GLU A C 1
ATOM 690 O O . GLU A 1 90 ? 9.453 16.289 -20.664 1.00 83.12 90 GLU A O 1
ATOM 695 N N . ALA A 1 91 ? 11.430 17.294 -20.336 1.00 82.62 91 ALA A N 1
ATOM 696 C CA . ALA A 1 91 ? 12.148 16.046 -20.103 1.00 82.62 91 ALA A CA 1
ATOM 697 C C . ALA A 1 91 ? 11.692 15.334 -18.824 1.00 82.62 91 ALA A C 1
ATOM 699 O O . ALA A 1 91 ? 11.592 14.108 -18.797 1.00 82.62 91 ALA A O 1
ATOM 700 N N . ARG A 1 92 ? 11.361 16.094 -17.777 1.00 85.12 92 ARG A N 1
ATOM 701 C CA . ARG A 1 92 ? 10.787 15.581 -16.534 1.00 85.12 92 ARG A CA 1
ATOM 702 C C . ARG A 1 92 ? 9.410 14.974 -16.772 1.00 85.12 92 ARG A C 1
ATOM 704 O O . ARG A 1 92 ? 9.137 13.900 -16.250 1.00 85.12 92 ARG A O 1
ATOM 711 N N . ALA A 1 93 ? 8.560 15.621 -17.566 1.00 89.06 93 ALA A N 1
ATOM 712 C CA . ALA A 1 93 ? 7.257 15.071 -17.929 1.00 89.06 93 ALA A CA 1
ATOM 713 C C . ALA A 1 93 ? 7.391 13.751 -18.705 1.00 89.06 93 ALA A C 1
ATOM 715 O O . ALA A 1 93 ? 6.678 12.795 -18.408 1.00 89.06 93 ALA A O 1
ATOM 716 N N . ALA A 1 94 ? 8.334 13.674 -19.647 1.00 89.31 94 ALA A N 1
ATOM 717 C CA . ALA A 1 94 ? 8.605 12.449 -20.394 1.00 89.31 94 ALA A CA 1
ATOM 718 C C . ALA A 1 94 ? 9.168 11.326 -19.499 1.00 89.31 94 ALA A C 1
ATOM 720 O O . ALA A 1 94 ? 8.715 10.189 -19.593 1.00 89.31 94 ALA A O 1
ATOM 721 N N . ALA A 1 95 ? 10.071 11.654 -18.568 1.00 89.12 95 ALA A N 1
ATOM 722 C CA . ALA A 1 95 ? 10.568 10.704 -17.574 1.00 89.12 95 ALA A CA 1
ATOM 723 C C . ALA A 1 95 ? 9.433 10.166 -16.688 1.00 89.12 95 ALA A C 1
ATOM 725 O O . ALA A 1 95 ? 9.305 8.9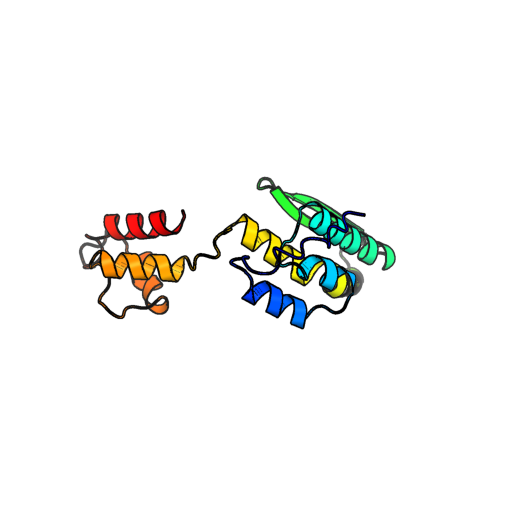58 -16.516 1.00 89.12 95 ALA A O 1
ATOM 726 N N . PHE A 1 96 ? 8.551 11.040 -16.186 1.00 91.00 96 PHE A N 1
ATOM 727 C CA . PHE A 1 96 ? 7.383 10.615 -15.409 1.00 91.00 96 PHE A CA 1
ATOM 728 C C . PHE A 1 96 ? 6.424 9.722 -16.198 1.00 91.00 96 PHE A C 1
ATOM 730 O O . PHE A 1 96 ? 5.879 8.785 -15.619 1.00 91.00 96 PHE A O 1
ATOM 737 N N . ALA A 1 97 ? 6.235 9.976 -17.496 1.00 94.06 97 ALA A N 1
ATOM 738 C CA . ALA A 1 97 ? 5.442 9.097 -18.350 1.00 94.06 97 ALA A CA 1
ATOM 739 C C . ALA A 1 97 ? 6.076 7.701 -18.455 1.00 94.06 97 ALA A C 1
ATOM 741 O O . ALA A 1 97 ? 5.384 6.710 -18.239 1.00 94.06 97 ALA A O 1
ATOM 742 N N . ALA A 1 98 ? 7.392 7.621 -18.679 1.00 93.94 98 ALA A N 1
ATOM 743 C CA . ALA A 1 98 ? 8.117 6.350 -18.691 1.00 93.94 98 ALA A CA 1
ATOM 744 C C . ALA A 1 98 ? 7.983 5.597 -17.358 1.00 93.94 98 ALA A C 1
ATOM 746 O O . ALA A 1 98 ? 7.745 4.390 -17.342 1.00 93.94 98 ALA A O 1
ATOM 747 N N . TYR A 1 99 ? 8.085 6.306 -16.230 1.00 93.69 99 TYR A N 1
ATOM 748 C CA . TYR A 1 99 ? 7.916 5.718 -14.902 1.00 93.69 99 TYR A CA 1
ATOM 749 C C . TYR A 1 99 ? 6.496 5.165 -14.690 1.00 93.69 99 TYR A C 1
ATOM 751 O O . TYR A 1 99 ? 6.349 4.038 -14.221 1.00 93.69 99 TYR A O 1
ATOM 759 N N . ASP A 1 100 ? 5.450 5.911 -15.059 1.00 95.62 100 ASP A N 1
ATOM 760 C CA . ASP A 1 100 ? 4.060 5.454 -14.912 1.00 95.62 100 ASP A CA 1
ATOM 761 C C . ASP A 1 100 ? 3.757 4.256 -15.825 1.00 95.62 100 ASP A C 1
ATOM 763 O O . ASP A 1 100 ? 3.223 3.247 -15.360 1.00 95.62 100 ASP A O 1
ATOM 767 N N . GLU A 1 101 ? 4.171 4.315 -17.094 1.00 96.94 101 GLU A N 1
ATOM 768 C CA . GLU A 1 101 ? 3.997 3.225 -18.061 1.00 96.94 101 GLU A CA 1
ATOM 769 C C . GLU A 1 101 ? 4.706 1.944 -17.618 1.00 96.94 101 GLU A C 1
ATOM 771 O O . GLU A 1 101 ? 4.109 0.866 -17.626 1.00 96.94 101 GLU A O 1
ATOM 776 N N . CYS A 1 102 ? 5.965 2.052 -17.189 1.00 97.56 102 CYS A N 1
ATOM 777 C CA . CYS A 1 102 ? 6.714 0.907 -16.691 1.00 97.56 102 CYS A CA 1
ATOM 778 C C . CYS A 1 102 ? 6.129 0.377 -15.381 1.00 97.56 102 CYS A C 1
ATOM 780 O O . CYS A 1 102 ? 6.031 -0.838 -15.206 1.00 97.56 102 CYS A O 1
ATOM 782 N N . GLY A 1 103 ? 5.686 1.257 -14.480 1.00 97.00 103 GLY A N 1
ATOM 783 C CA . GLY A 1 103 ? 5.040 0.868 -13.231 1.00 97.00 103 GLY A CA 1
ATOM 784 C C . GLY A 1 103 ? 3.763 0.058 -13.465 1.00 97.00 103 GLY A C 1
ATOM 785 O O . GLY A 1 103 ? 3.573 -0.975 -12.820 1.00 97.00 103 GLY A O 1
ATOM 786 N N . 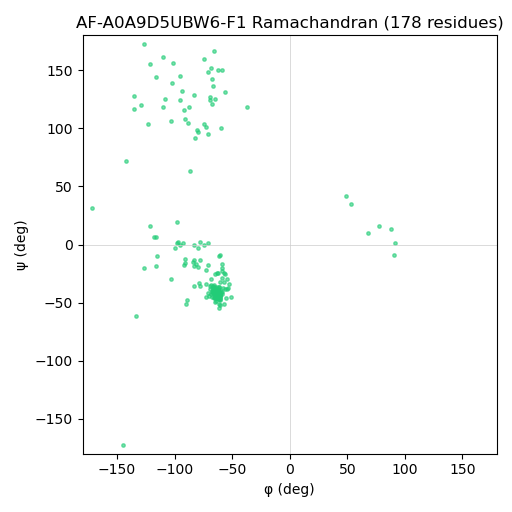LEU A 1 104 ? 2.930 0.484 -14.424 1.00 97.25 104 LEU A N 1
ATOM 787 C CA . LEU A 1 104 ? 1.652 -0.142 -14.799 1.00 97.25 104 LEU A CA 1
ATOM 788 C C . LEU A 1 104 ? 1.755 -1.602 -15.252 1.00 97.25 104 LEU A C 1
ATOM 790 O O . LEU A 1 104 ? 0.746 -2.298 -15.224 1.00 97.25 104 LEU A O 1
ATOM 794 N N . VAL A 1 105 ? 2.928 -2.035 -15.714 1.00 97.56 105 VAL A N 1
ATOM 795 C CA . VAL A 1 105 ? 3.140 -3.378 -16.280 1.00 97.56 105 VAL A CA 1
ATOM 796 C C . VAL A 1 105 ? 4.143 -4.212 -15.483 1.00 97.56 105 VAL A C 1
ATOM 798 O O . VAL A 1 105 ? 4.546 -5.289 -15.928 1.00 97.56 105 VAL A O 1
ATOM 801 N N . THR A 1 106 ? 4.595 -3.712 -14.328 1.00 97.94 106 THR A N 1
ATOM 802 C CA . THR A 1 106 ? 5.618 -4.382 -13.512 1.00 97.94 106 THR A CA 1
ATOM 803 C C . THR A 1 106 ? 5.260 -4.438 -12.037 1.00 97.94 106 THR A C 1
ATOM 805 O O . THR A 1 106 ? 5.153 -5.533 -11.501 1.00 97.94 106 THR A O 1
ATOM 808 N N . ILE A 1 107 ? 5.099 -3.294 -11.368 1.00 97.56 107 ILE A N 1
ATOM 809 C CA . ILE A 1 107 ? 5.145 -3.232 -9.900 1.00 97.56 107 ILE A CA 1
ATOM 810 C C . ILE A 1 107 ? 3.925 -2.574 -9.256 1.00 97.56 107 ILE A C 1
ATOM 812 O O . ILE A 1 107 ? 3.654 -2.825 -8.082 1.00 97.56 107 ILE A O 1
ATOM 816 N N . ARG A 1 108 ? 3.158 -1.771 -10.004 1.00 97.06 108 ARG A N 1
ATOM 817 C CA . ARG A 1 108 ? 2.093 -0.908 -9.463 1.00 97.06 108 ARG A CA 1
ATOM 818 C C . ARG A 1 108 ? 1.041 -1.659 -8.650 1.00 97.06 108 ARG A C 1
ATOM 820 O O . ARG A 1 108 ? 0.573 -1.132 -7.650 1.00 97.06 108 ARG A O 1
ATOM 827 N N . GLU A 1 109 ? 0.667 -2.860 -9.074 1.00 97.62 109 GLU A N 1
ATOM 828 C CA . GLU A 1 109 ? -0.336 -3.681 -8.380 1.00 97.62 109 GLU A CA 1
ATOM 829 C C . GLU A 1 109 ? 0.286 -4.635 -7.345 1.00 97.62 109 GLU A C 1
ATOM 831 O O . GLU A 1 109 ? -0.407 -5.127 -6.459 1.00 97.62 109 GLU A O 1
ATOM 836 N N . ILE A 1 110 ? 1.596 -4.879 -7.431 1.00 98.12 110 ILE A N 1
ATOM 837 C CA . ILE A 1 110 ? 2.317 -5.851 -6.598 1.00 98.12 110 ILE A CA 1
ATOM 838 C C . ILE A 1 110 ? 2.831 -5.186 -5.318 1.00 98.12 110 ILE A C 1
ATOM 840 O O . ILE A 1 110 ? 2.586 -5.686 -4.221 1.00 98.12 110 ILE A O 1
ATOM 844 N N . GLU A 1 111 ? 3.529 -4.052 -5.434 1.00 96.81 111 GLU A N 1
ATOM 845 C CA . GLU A 1 111 ? 4.166 -3.395 -4.287 1.00 96.81 111 GLU A CA 1
ATOM 846 C C . GLU A 1 111 ? 3.161 -2.981 -3.207 1.00 96.81 111 GLU A C 1
ATOM 848 O O . GLU A 1 111 ? 3.350 -3.390 -2.061 1.00 96.81 111 GLU A O 1
ATOM 853 N N . PRO A 1 112 ? 2.064 -2.255 -3.508 1.00 95.31 112 PRO A N 1
ATOM 854 C CA . PRO A 1 112 ? 1.128 -1.842 -2.466 1.00 95.31 112 PRO A CA 1
ATOM 855 C C . PRO A 1 112 ? 0.549 -3.032 -1.698 1.00 95.31 112 PRO A C 1
ATOM 857 O O . PRO A 1 112 ? 0.402 -2.964 -0.479 1.00 95.31 112 PRO A O 1
ATOM 860 N N . LEU A 1 113 ? 0.277 -4.139 -2.395 1.00 96.44 113 LEU A N 1
ATOM 861 C CA . LEU A 1 113 ? -0.283 -5.339 -1.789 1.00 96.44 113 LEU A CA 1
ATOM 862 C C . LEU A 1 113 ? 0.747 -6.075 -0.922 1.00 96.44 113 LEU A C 1
ATOM 864 O O . LEU A 1 113 ? 0.446 -6.415 0.219 1.00 96.44 113 LEU A O 1
ATOM 868 N N . LYS A 1 114 ? 1.985 -6.244 -1.405 1.00 95.56 114 LYS A N 1
ATOM 869 C CA . LYS A 1 114 ? 3.098 -6.803 -0.616 1.00 95.56 114 LYS A CA 1
ATOM 870 C C . LYS A 1 114 ? 3.308 -6.018 0.677 1.00 95.56 114 LYS A C 1
ATOM 872 O O . LYS A 1 114 ? 3.414 -6.605 1.751 1.00 95.56 114 LYS A O 1
ATOM 877 N N . ARG A 1 115 ? 3.306 -4.689 0.582 1.00 93.12 115 ARG A N 1
ATOM 878 C CA . ARG A 1 115 ? 3.487 -3.786 1.723 1.00 93.12 115 ARG A CA 1
ATOM 879 C C . ARG A 1 115 ? 2.313 -3.837 2.698 1.00 93.12 115 ARG A C 1
ATOM 881 O O . ARG A 1 115 ? 2.539 -3.849 3.904 1.00 93.12 115 ARG A O 1
ATOM 888 N N . ALA A 1 116 ? 1.081 -3.915 2.195 1.00 92.44 116 ALA A N 1
ATOM 889 C CA . ALA A 1 116 ? -0.102 -4.092 3.033 1.00 92.44 116 ALA A CA 1
ATOM 890 C C . ALA A 1 116 ? -0.037 -5.409 3.821 1.00 92.44 116 ALA A C 1
ATOM 892 O O . ALA A 1 116 ? -0.206 -5.393 5.037 1.00 92.44 116 ALA A O 1
ATOM 893 N N . ILE A 1 117 ? 0.307 -6.517 3.156 1.00 92.88 117 ILE A N 1
ATOM 894 C CA . ILE A 1 117 ? 0.455 -7.838 3.784 1.00 92.88 117 ILE A CA 1
ATOM 895 C C . ILE A 1 117 ? 1.549 -7.832 4.857 1.00 92.88 117 ILE A C 1
ATOM 897 O O . ILE A 1 117 ? 1.362 -8.408 5.922 1.00 92.88 117 ILE A O 1
ATOM 901 N N . GLU A 1 118 ? 2.688 -7.181 4.610 1.00 91.12 118 GLU A N 1
ATOM 902 C CA . GLU A 1 118 ? 3.762 -7.059 5.607 1.00 91.12 118 GLU A CA 1
ATOM 903 C C . GLU A 1 118 ? 3.337 -6.243 6.832 1.00 91.12 118 GLU A C 1
ATOM 905 O O . GLU A 1 118 ? 3.695 -6.590 7.958 1.00 91.12 118 GLU A O 1
ATOM 910 N N . ALA A 1 119 ? 2.586 -5.162 6.616 1.00 88.25 119 ALA A N 1
ATOM 911 C CA . ALA A 1 119 ? 2.160 -4.256 7.676 1.00 88.25 119 ALA A CA 1
ATOM 912 C C . ALA A 1 119 ? 0.974 -4.796 8.492 1.00 88.25 119 ALA A C 1
ATOM 914 O O . ALA A 1 119 ? 0.881 -4.520 9.685 1.00 88.25 119 ALA A O 1
ATOM 915 N N . ASN A 1 120 ? 0.071 -5.549 7.863 1.00 90.06 120 ASN A N 1
ATOM 916 C CA . ASN A 1 120 ? -1.143 -6.081 8.476 1.00 90.06 120 ASN A CA 1
ATOM 917 C C . ASN A 1 120 ? -1.437 -7.500 7.953 1.00 90.06 120 ASN A C 1
ATOM 919 O O . ASN A 1 120 ? -2.396 -7.696 7.215 1.00 90.06 120 ASN A O 1
ATOM 923 N N . PRO A 1 121 ? -0.659 -8.530 8.340 1.00 90.19 121 PRO A N 1
ATOM 924 C CA . PRO A 1 121 ? -0.778 -9.874 7.761 1.00 90.19 121 PRO A CA 1
ATOM 925 C C . PRO A 1 121 ? -2.156 -10.528 7.902 1.00 90.19 121 PRO A C 1
ATOM 927 O O . PRO A 1 121 ? -2.458 -11.478 7.186 1.00 90.19 121 PRO A O 1
ATOM 930 N N . GLN A 1 122 ? -2.972 -10.062 8.850 1.00 89.62 122 GLN A N 1
ATOM 931 C CA . GLN A 1 122 ? -4.312 -10.579 9.123 1.00 89.62 122 GLN A CA 1
ATOM 932 C C . GLN A 1 122 ? -5.425 -9.783 8.417 1.00 89.62 122 GLN A C 1
ATOM 934 O O . GLN A 1 122 ? -6.590 -10.138 8.565 1.00 89.62 122 GLN A O 1
ATOM 939 N N . ASN A 1 123 ? -5.080 -8.735 7.655 1.00 91.19 123 ASN A N 1
ATOM 940 C CA . ASN A 1 123 ? -6.015 -7.802 7.018 1.00 91.19 123 ASN A CA 1
ATOM 941 C C . ASN A 1 123 ? -7.093 -7.280 7.989 1.00 91.19 123 ASN A C 1
ATOM 943 O O . ASN A 1 123 ? -8.277 -7.211 7.665 1.00 91.19 123 ASN A O 1
ATOM 947 N N . VAL A 1 124 ? -6.686 -6.964 9.224 1.00 90.56 124 VAL A N 1
ATOM 948 C CA . VAL A 1 124 ? -7.591 -6.412 10.236 1.00 90.56 124 VAL A CA 1
ATOM 949 C C . VAL A 1 124 ? -7.979 -4.999 9.826 1.00 90.56 124 VAL A C 1
ATOM 951 O O . VAL A 1 124 ? -7.112 -4.142 9.642 1.00 90.56 124 VAL A O 1
ATOM 954 N N . ASP A 1 125 ? -9.279 -4.741 9.723 1.00 91.25 125 ASP A N 1
ATOM 955 C CA . ASP A 1 125 ? -9.794 -3.380 9.640 1.00 91.25 125 ASP A CA 1
ATOM 956 C C . ASP A 1 125 ? -9.613 -2.715 11.008 1.00 91.25 125 ASP A C 1
ATOM 958 O O . ASP A 1 125 ? -10.396 -2.909 11.940 1.00 91.25 125 ASP A O 1
ATOM 962 N N . ARG A 1 126 ? -8.508 -1.979 11.145 1.00 89.62 126 ARG A N 1
ATOM 963 C CA . ARG A 1 126 ? -8.116 -1.341 12.402 1.00 89.62 126 ARG A CA 1
ATOM 964 C C . ARG A 1 126 ? -9.165 -0.345 12.880 1.00 89.62 126 ARG A C 1
ATOM 966 O O . ARG A 1 126 ? -9.413 -0.263 14.076 1.00 89.62 126 ARG A O 1
ATOM 973 N N . GLU A 1 127 ? -9.765 0.414 11.973 1.00 92.38 127 GLU A N 1
ATOM 974 C CA . GLU A 1 127 ? -10.788 1.397 12.323 1.00 92.38 127 GLU A CA 1
ATOM 975 C C . GLU A 1 127 ? -12.031 0.688 12.860 1.00 92.38 127 GLU A C 1
ATOM 977 O O . GLU A 1 127 ? -12.522 1.028 13.942 1.00 92.38 127 GLU A O 1
ATOM 982 N N . GLN A 1 128 ? -12.474 -0.368 12.174 1.00 94.19 128 GLN A N 1
ATOM 983 C CA . GLN A 1 128 ? -13.586 -1.182 12.650 1.00 94.19 128 GLN A CA 1
ATOM 984 C C . GLN A 1 128 ? -13.276 -1.837 14.007 1.00 94.19 128 GLN A C 1
ATOM 986 O O . GLN A 1 128 ? -14.099 -1.790 14.918 1.00 94.19 128 GLN A O 1
ATOM 991 N N . ALA A 1 129 ? -12.066 -2.369 14.196 1.00 93.56 129 ALA A N 1
ATOM 992 C CA . ALA A 1 129 ? -11.651 -2.964 15.465 1.00 93.56 129 ALA A CA 1
ATOM 993 C C . ALA A 1 129 ? -11.642 -1.946 16.622 1.00 93.56 129 ALA A C 1
ATOM 995 O O . ALA A 1 129 ? -12.054 -2.272 17.738 1.00 93.56 129 ALA A O 1
ATOM 996 N N . ILE A 1 130 ? -11.215 -0.703 16.365 1.00 95.00 130 ILE A N 1
ATOM 997 C CA . ILE A 1 130 ? -11.251 0.367 17.370 1.00 95.00 130 ILE A CA 1
ATOM 998 C C . ILE A 1 130 ? -12.697 0.694 17.735 1.00 95.00 130 ILE A C 1
ATOM 1000 O O . ILE A 1 130 ? -13.010 0.745 18.925 1.00 95.00 130 ILE A O 1
ATOM 1004 N N . ILE A 1 131 ? -13.586 0.915 16.757 1.00 96.56 131 ILE A N 1
ATOM 1005 C CA . ILE A 1 131 ? -14.965 1.308 17.080 1.00 96.56 131 ILE A CA 1
ATOM 1006 C C . ILE A 1 131 ? -15.725 0.182 17.785 1.00 96.56 131 ILE A C 1
ATOM 1008 O O . ILE A 1 131 ? -16.446 0.457 18.744 1.00 96.56 131 ILE A O 1
ATOM 1012 N N . ASP A 1 132 ? -15.497 -1.075 17.400 1.00 95.25 132 ASP A N 1
ATOM 1013 C CA . ASP A 1 132 ? -16.079 -2.236 18.077 1.00 95.25 132 ASP A CA 1
ATOM 1014 C C . ASP A 1 132 ? -15.622 -2.296 19.543 1.00 95.25 132 ASP A C 1
ATOM 1016 O O . ASP A 1 132 ? -16.451 -2.416 20.447 1.00 95.25 132 ASP A O 1
ATOM 1020 N N . CYS A 1 133 ? -14.325 -2.090 19.806 1.00 96.50 133 CYS A N 1
ATOM 1021 C CA . CYS A 1 133 ? -13.795 -2.005 21.168 1.00 96.50 133 CYS A CA 1
ATOM 1022 C C . CYS A 1 133 ? -14.410 -0.845 21.965 1.00 96.50 133 CYS A C 1
ATOM 1024 O O . CYS A 1 133 ? -14.789 -1.020 23.123 1.00 96.50 133 CYS A O 1
ATOM 1026 N N . LEU A 1 134 ? -14.550 0.338 21.357 1.00 96.75 134 LEU A N 1
ATOM 1027 C CA . LEU A 1 134 ? -15.148 1.501 22.018 1.00 96.75 134 LEU A CA 1
ATOM 1028 C C . LEU A 1 134 ? -16.616 1.252 22.390 1.00 96.75 134 LEU A C 1
ATOM 1030 O O . LEU A 1 134 ? -17.063 1.712 23.446 1.00 96.75 134 LEU A O 1
ATOM 1034 N N . VAL A 1 135 ? -17.363 0.532 21.549 1.00 97.00 135 VAL A N 1
ATOM 1035 C CA . VAL A 1 135 ? -18.744 0.120 21.834 1.00 97.00 135 VAL A CA 1
ATOM 1036 C C . VAL A 1 135 ? -18.783 -0.900 22.974 1.00 97.00 135 VAL A C 1
ATOM 1038 O O . VAL A 1 135 ? -19.584 -0.747 23.899 1.00 97.00 135 VAL A O 1
ATOM 1041 N N . ASP A 1 136 ? -17.903 -1.901 22.952 1.00 96.25 136 ASP A N 1
ATOM 1042 C CA . ASP A 1 136 ? -17.820 -2.937 23.988 1.00 96.25 136 ASP A CA 1
ATOM 1043 C C . ASP A 1 136 ? -17.377 -2.380 25.352 1.00 96.25 136 ASP A C 1
ATOM 1045 O O . ASP A 1 136 ? -17.878 -2.807 26.394 1.00 96.25 136 ASP A O 1
ATOM 1049 N N . ALA A 1 137 ? -16.497 -1.376 25.356 1.00 95.75 137 ALA A N 1
ATOM 1050 C CA . ALA A 1 137 ? -16.053 -0.654 26.549 1.00 95.75 137 ALA A CA 1
ATOM 1051 C C . ALA A 1 137 ? -17.073 0.387 27.055 1.00 95.75 137 ALA A C 1
ATOM 1053 O O . ALA A 1 137 ? -16.793 1.120 28.010 1.00 95.75 137 ALA A O 1
ATOM 1054 N N . GLU A 1 138 ? -18.243 0.497 26.414 1.00 95.31 138 GLU A N 1
ATOM 1055 C CA . GLU A 1 138 ? -19.278 1.493 26.718 1.00 95.31 138 GLU A CA 1
ATOM 1056 C C . GLU A 1 138 ? -18.725 2.938 26.712 1.00 95.31 138 GLU A C 1
ATOM 1058 O O . GLU A 1 138 ? -19.102 3.784 27.533 1.00 95.31 138 GLU A O 1
ATOM 1063 N N . VAL A 1 139 ? -17.762 3.211 25.824 1.00 95.94 139 VAL A N 1
ATOM 1064 C CA . VAL A 1 139 ? -17.272 4.563 25.506 1.00 95.94 139 VAL A CA 1
ATOM 1065 C C . VAL A 1 139 ? -18.108 5.144 24.369 1.00 95.94 139 VAL A C 1
ATOM 1067 O O . VAL A 1 139 ? -18.597 6.268 24.478 1.00 95.94 139 VAL A O 1
ATOM 1070 N N . ALA A 1 140 ? -18.315 4.354 23.314 1.00 96.38 140 ALA A N 1
ATOM 1071 C CA . ALA A 1 140 ? -19.184 4.685 22.197 1.00 96.38 140 ALA A CA 1
ATOM 1072 C C . ALA A 1 140 ? -20.589 4.078 22.384 1.00 96.38 140 ALA A C 1
ATOM 1074 O O . ALA A 1 140 ? -20.731 2.973 22.919 1.00 96.38 140 ALA A O 1
ATOM 1075 N N . PRO A 1 141 ? -21.662 4.758 21.944 1.00 95.50 141 PRO A N 1
ATOM 1076 C CA . PRO A 1 141 ? -22.995 4.173 21.908 1.00 95.50 141 PRO A CA 1
ATOM 1077 C C . PRO A 1 141 ? -23.070 2.958 20.977 1.00 95.50 141 PRO A C 1
ATOM 1079 O O . PRO A 1 141 ? -22.431 2.905 19.929 1.00 95.50 141 PRO A O 1
ATOM 1082 N N . ARG A 1 142 ? -23.956 2.007 21.297 1.00 95.06 142 ARG A N 1
ATOM 1083 C CA . ARG A 1 142 ? -24.288 0.920 20.364 1.00 95.06 142 ARG A CA 1
ATOM 1084 C C . ARG A 1 142 ? -24.782 1.486 19.032 1.00 95.06 142 ARG A C 1
ATOM 1086 O O . ARG A 1 142 ? -25.702 2.302 19.018 1.00 95.06 142 ARG A O 1
ATOM 1093 N N . GLY A 1 143 ? -24.227 0.972 17.938 1.00 93.62 143 GLY A N 1
ATOM 1094 C CA . GLY A 1 143 ? -24.538 1.420 16.580 1.00 93.62 143 GLY A CA 1
ATOM 1095 C C . GLY A 1 143 ? -23.620 2.524 16.060 1.00 93.62 143 GLY A C 1
ATOM 1096 O O . GLY A 1 143 ? -23.821 2.950 14.926 1.00 93.62 143 GLY A O 1
ATOM 1097 N N . SER A 1 144 ? -22.632 2.962 16.848 1.00 95.94 144 SER A N 1
ATOM 1098 C CA . SER A 1 144 ? -21.535 3.765 16.316 1.00 95.94 144 SER A CA 1
ATOM 1099 C C . SER A 1 144 ? -20.774 3.027 15.217 1.00 95.94 144 SER A C 1
ATOM 1101 O O . SER A 1 144 ? -20.702 1.798 15.206 1.00 95.94 144 SER A O 1
ATOM 1103 N N . THR A 1 145 ? -20.230 3.800 14.285 1.00 96.19 145 THR A N 1
ATOM 1104 C CA . THR A 1 145 ? -19.536 3.304 13.092 1.00 96.19 145 THR A CA 1
ATOM 1105 C C . THR A 1 145 ? -18.145 3.919 12.977 1.00 96.19 145 THR A C 1
ATOM 1107 O O . THR A 1 145 ? -17.804 4.844 13.714 1.00 96.19 145 THR A O 1
ATOM 1110 N N . VAL A 1 146 ? -17.340 3.438 12.028 1.00 95.00 146 VAL A N 1
ATOM 1111 C CA . VAL A 1 146 ? -16.014 4.009 11.733 1.00 95.00 146 VAL A CA 1
ATOM 1112 C C . VAL A 1 146 ? -16.059 5.513 11.437 1.00 95.00 146 VAL A C 1
ATOM 1114 O O . VAL A 1 146 ? -15.127 6.233 11.783 1.00 95.00 146 VAL A O 1
ATOM 1117 N N . GLU A 1 147 ? -17.170 6.020 10.892 1.00 96.50 147 GLU A N 1
ATOM 1118 C CA . GLU A 1 147 ? -17.370 7.452 10.627 1.00 96.50 147 GLU A CA 1
ATOM 1119 C C . GLU A 1 147 ? -17.354 8.292 11.919 1.00 96.50 147 GLU A C 1
ATOM 1121 O O . GLU A 1 147 ? -17.010 9.475 11.888 1.00 96.50 147 GLU A O 1
ATOM 1126 N N . ASP A 1 148 ? -17.663 7.680 13.068 1.00 95.31 148 ASP A N 1
ATOM 1127 C CA . ASP A 1 148 ? -17.670 8.340 14.374 1.00 95.31 148 ASP A CA 1
ATOM 1128 C C . ASP A 1 148 ? -16.280 8.398 15.029 1.00 95.31 148 ASP A C 1
ATOM 1130 O O . ASP A 1 148 ? -16.087 9.166 15.975 1.00 95.31 148 ASP A O 1
ATOM 1134 N N . LEU A 1 149 ? -15.296 7.620 14.550 1.00 93.25 149 LEU A N 1
ATOM 1135 C CA . LEU A 1 149 ? -13.973 7.493 15.185 1.00 93.25 149 LEU A CA 1
ATOM 1136 C C . LEU A 1 149 ? -13.292 8.834 15.416 1.00 93.25 149 LEU A C 1
ATOM 1138 O O . LEU A 1 149 ? -12.676 9.034 16.462 1.00 93.25 149 LEU A O 1
ATOM 1142 N N . GLY A 1 150 ? -13.448 9.769 14.476 1.00 92.88 150 GLY A N 1
ATOM 1143 C CA . GLY A 1 150 ? -12.874 11.106 14.584 1.00 92.88 150 GLY A CA 1
ATOM 1144 C C . GLY A 1 150 ? -13.236 11.808 15.894 1.00 92.88 150 GLY A C 1
ATOM 1145 O O . GLY A 1 150 ? -12.392 12.502 16.443 1.00 92.88 150 GLY A O 1
ATOM 1146 N N . THR A 1 151 ? -14.437 11.567 16.432 1.00 92.62 151 THR A N 1
ATOM 1147 C CA . THR A 1 151 ? -14.898 12.163 17.697 1.00 92.62 151 THR A CA 1
ATOM 1148 C C . THR A 1 151 ? -14.131 11.619 18.900 1.00 92.62 151 THR A C 1
ATOM 1150 O O . THR A 1 151 ? -13.816 12.374 19.813 1.00 92.62 151 THR A O 1
ATOM 1153 N N . TYR A 1 152 ? -13.803 10.326 18.904 1.00 92.50 152 TYR A N 1
ATOM 1154 C CA . TYR A 1 152 ? -13.102 9.676 20.015 1.00 92.50 152 TYR A CA 1
ATOM 1155 C C . TYR A 1 152 ? -11.587 9.881 19.934 1.00 92.50 152 TYR A C 1
ATOM 1157 O O . TYR A 1 152 ? -10.931 10.070 20.952 1.00 92.50 152 TYR A O 1
ATOM 1165 N N . LEU A 1 153 ? -11.030 9.894 18.721 1.00 89.94 153 LEU A N 1
ATOM 1166 C CA . LEU A 1 153 ? -9.592 10.060 18.499 1.00 89.94 153 LEU A CA 1
ATOM 1167 C C . LEU A 1 153 ? -9.120 11.516 18.638 1.00 89.94 153 LEU A C 1
ATOM 1169 O O . LEU A 1 153 ? -7.918 11.761 18.714 1.00 89.94 153 LEU A O 1
ATOM 1173 N N . SER A 1 154 ? -10.041 12.485 18.669 1.00 89.44 154 SER A N 1
ATOM 1174 C CA . SER A 1 154 ? -9.724 13.907 18.851 1.00 89.44 154 SER A CA 1
ATOM 1175 C C . SER A 1 154 ? -9.867 14.412 20.289 1.00 89.44 154 SER A C 1
ATOM 1177 O O . SER A 1 154 ? -9.723 15.613 20.509 1.00 89.44 154 SER A O 1
ATOM 1179 N N . VAL A 1 155 ? -10.210 13.545 21.247 1.00 89.38 155 VAL A N 1
ATOM 1180 C CA . VAL A 1 155 ? -10.493 13.948 22.634 1.00 89.38 155 VAL A CA 1
ATOM 1181 C C . VAL A 1 155 ? -9.236 14.514 23.296 1.00 89.38 155 VAL A C 1
ATOM 1183 O O . VAL A 1 155 ? -8.203 13.850 23.370 1.00 89.38 155 VAL A O 1
ATOM 1186 N N . ASP A 1 156 ? -9.339 15.730 23.834 1.00 85.25 156 ASP A N 1
ATOM 1187 C CA . ASP A 1 156 ? -8.333 16.304 24.727 1.00 85.25 156 ASP A CA 1
ATOM 1188 C C . ASP A 1 156 ? -8.704 15.962 26.174 1.00 85.25 156 ASP A C 1
ATOM 1190 O O . ASP A 1 156 ? -9.641 16.523 26.743 1.00 85.25 156 ASP A O 1
ATOM 1194 N N . GLY A 1 157 ? -7.946 15.055 26.795 1.00 79.81 157 GLY A N 1
ATOM 1195 C CA . GLY A 1 157 ? -8.159 14.635 28.186 1.00 79.81 157 GLY A CA 1
ATOM 1196 C C . GLY A 1 157 ? -8.046 15.757 29.226 1.00 79.81 157 GLY A C 1
ATOM 1197 O O . GLY A 1 157 ? -8.361 15.545 30.397 1.00 79.81 157 GLY A O 1
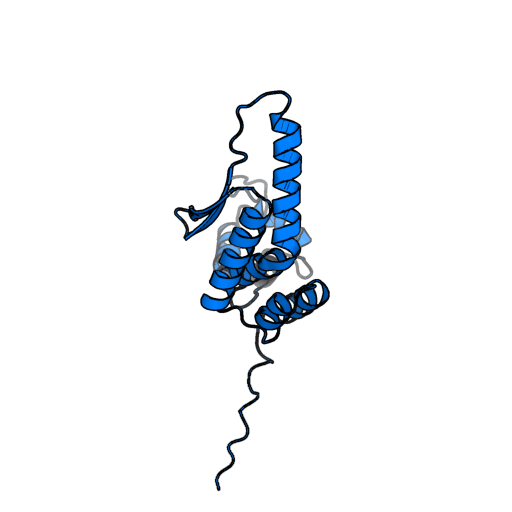ATOM 1198 N N . THR A 1 158 ? -7.593 16.952 28.836 1.00 82.62 158 THR A N 1
ATOM 1199 C CA . THR A 1 158 ? -7.536 18.127 29.714 1.00 82.62 158 THR A CA 1
ATOM 1200 C C . THR A 1 158 ? -8.792 18.999 29.661 1.00 82.62 158 THR A C 1
ATOM 1202 O O . THR A 1 158 ? -8.981 19.837 30.552 1.00 82.62 158 THR A O 1
ATOM 1205 N N . ASP A 1 159 ? -9.685 18.788 28.686 1.00 85.25 159 ASP A N 1
ATOM 1206 C CA . ASP A 1 159 ? -10.950 19.515 28.596 1.00 85.25 159 ASP A CA 1
ATOM 1207 C C . ASP A 1 159 ? -12.009 18.892 29.513 1.00 85.25 159 ASP A C 1
ATOM 1209 O O . ASP A 1 159 ? -12.780 18.015 29.136 1.00 85.25 159 ASP A O 1
ATOM 1213 N N . ALA A 1 160 ? -12.092 19.397 30.744 1.00 77.50 160 ALA A N 1
ATOM 1214 C CA . ALA A 1 160 ? -13.100 18.968 31.714 1.00 77.50 160 ALA A CA 1
ATOM 1215 C C . ALA A 1 160 ? -14.560 19.236 31.271 1.00 77.50 160 ALA A C 1
ATOM 1217 O O . ALA A 1 160 ? -15.488 18.798 31.956 1.00 77.50 160 ALA A O 1
ATOM 1218 N N . GLY A 1 161 ? -14.775 19.988 30.183 1.00 83.31 161 GLY A N 1
ATOM 1219 C CA . GLY A 1 161 ? -16.078 20.190 29.553 1.00 83.31 161 GLY A CA 1
ATOM 1220 C C . GLY A 1 161 ? -16.490 19.069 28.595 1.00 83.31 161 GLY A C 1
ATOM 1221 O O . GLY A 1 161 ? -17.684 18.947 28.314 1.00 83.31 161 GLY A O 1
ATOM 1222 N N . ASP A 1 162 ? -15.545 18.247 28.135 1.00 86.31 162 ASP A N 1
ATOM 1223 C CA . ASP A 1 162 ? -15.802 17.092 27.279 1.00 86.31 162 ASP A CA 1
ATOM 1224 C C . ASP A 1 162 ? -16.119 15.851 28.139 1.00 86.31 162 ASP A C 1
ATOM 1226 O O . ASP A 1 162 ? -15.275 15.387 28.914 1.00 86.31 162 ASP A O 1
ATOM 1230 N N . PRO A 1 163 ? -17.322 15.259 28.021 1.00 84.19 163 PRO A N 1
ATOM 1231 C CA . PRO A 1 163 ? -17.660 14.015 28.709 1.00 84.19 163 PRO A CA 1
ATOM 1232 C C . PRO A 1 163 ? -16.707 12.846 28.407 1.00 84.19 163 PRO A C 1
ATOM 1234 O O . PRO A 1 163 ? -16.596 11.931 29.227 1.00 84.19 163 PRO A O 1
ATOM 1237 N N . LEU A 1 164 ? -16.031 12.856 27.253 1.00 88.19 164 LEU A N 1
ATOM 1238 C CA . LEU A 1 164 ? -15.070 11.830 26.856 1.00 88.19 164 LEU A CA 1
ATOM 1239 C C . LEU A 1 164 ? -13.682 12.030 27.473 1.00 88.19 164 LEU A C 1
ATOM 1241 O O . LEU A 1 164 ? -12.927 11.060 27.541 1.00 88.19 164 LEU A O 1
ATOM 1245 N N . ALA A 1 165 ? -13.353 13.214 28.004 1.00 89.31 165 ALA A N 1
ATOM 1246 C CA . ALA A 1 165 ? -12.045 13.475 28.615 1.00 89.31 165 ALA A CA 1
ATOM 1247 C C . ALA A 1 165 ? -11.742 12.534 29.797 1.00 89.31 165 ALA A C 1
ATOM 1249 O O . ALA A 1 165 ? -10.595 12.175 30.039 1.00 89.31 165 ALA A O 1
ATOM 1250 N N . ALA A 1 166 ? -12.772 12.061 30.505 1.00 89.56 166 ALA A N 1
ATOM 1251 C CA . ALA A 1 166 ? -12.628 11.078 31.583 1.00 89.56 166 ALA A CA 1
ATOM 1252 C C . ALA A 1 166 ? -12.466 9.622 31.094 1.00 89.56 166 ALA A C 1
ATOM 1254 O O . ALA A 1 166 ? -12.350 8.710 31.913 1.00 89.56 166 ALA A O 1
ATOM 1255 N N . ARG A 1 167 ? -12.526 9.379 29.779 1.00 92.88 167 ARG A N 1
ATOM 1256 C CA . ARG A 1 167 ? -12.484 8.049 29.152 1.00 92.88 167 ARG A CA 1
ATOM 1257 C C . ARG A 1 167 ? -11.250 7.844 28.267 1.00 92.88 167 ARG A C 1
ATOM 1259 O O . ARG A 1 167 ? -11.169 6.799 27.628 1.00 92.88 167 ARG A O 1
ATOM 1266 N N . THR A 1 168 ? -10.295 8.779 28.249 1.00 92.06 168 THR A N 1
ATOM 1267 C CA . THR A 1 168 ? -9.091 8.708 27.399 1.00 92.06 168 THR A CA 1
ATOM 1268 C C . THR A 1 168 ? -8.301 7.420 27.591 1.00 92.06 168 THR A C 1
ATOM 1270 O O . THR A 1 168 ? -7.902 6.827 26.602 1.00 92.06 168 THR A O 1
ATOM 1273 N N . ASP A 1 169 ? -8.184 6.910 28.820 1.00 93.38 169 ASP A N 1
ATOM 1274 C CA . ASP A 1 169 ? -7.484 5.643 29.080 1.00 93.38 169 ASP A CA 1
ATOM 1275 C C . ASP A 1 169 ? -8.126 4.459 28.330 1.00 93.38 169 ASP A C 1
ATOM 1277 O O . ASP A 1 169 ? -7.428 3.625 27.762 1.00 93.38 169 ASP A O 1
ATOM 1281 N N . ALA A 1 170 ? -9.463 4.401 28.288 1.00 94.19 170 ALA A N 1
ATOM 1282 C CA . ALA A 1 170 ? -10.190 3.354 27.566 1.00 94.19 170 ALA A CA 1
ATOM 1283 C C . ALA A 1 170 ? -10.101 3.543 26.043 1.00 94.19 170 ALA A C 1
ATOM 1285 O O . ALA A 1 170 ? -10.049 2.566 25.299 1.00 94.19 170 ALA A O 1
ATOM 1286 N N . ILE A 1 171 ? -10.066 4.796 25.577 1.00 94.06 171 ILE A N 1
ATOM 1287 C CA . ILE A 1 171 ? -9.849 5.119 24.163 1.00 94.06 171 ILE A CA 1
ATOM 1288 C C . ILE A 1 171 ? -8.448 4.658 23.739 1.00 94.06 171 ILE A C 1
ATOM 1290 O O . ILE A 1 171 ? -8.319 3.932 22.755 1.00 94.06 171 ILE A O 1
ATOM 1294 N N . ASP A 1 172 ? -7.418 4.997 24.514 1.00 93.50 172 ASP A N 1
ATOM 1295 C CA . ASP A 1 172 ? -6.026 4.621 24.255 1.00 93.50 172 ASP A CA 1
ATOM 1296 C C . ASP A 1 172 ? -5.824 3.099 24.292 1.00 93.50 172 ASP A C 1
ATOM 1298 O O . ASP A 1 172 ? -5.097 2.546 23.458 1.00 93.50 172 ASP A O 1
ATOM 1302 N N . GLU A 1 173 ? -6.496 2.399 25.214 1.00 94.50 173 GLU A N 1
ATOM 1303 C CA . GLU A 1 173 ? -6.500 0.934 25.276 1.00 94.50 173 GLU A CA 1
ATOM 1304 C C . GLU A 1 173 ? -7.094 0.322 23.999 1.00 94.50 173 GLU A C 1
ATOM 1306 O O . GLU A 1 173 ? -6.469 -0.557 23.401 1.00 94.50 173 GLU A O 1
ATOM 1311 N N . CYS A 1 174 ? -8.238 0.826 23.522 1.00 94.94 174 CYS A N 1
ATOM 1312 C CA . CYS A 1 174 ? -8.851 0.367 22.273 1.00 94.94 174 CYS A CA 1
ATOM 1313 C C . CYS A 1 174 ? -7.995 0.670 21.032 1.00 94.94 174 CYS A C 1
ATOM 1315 O O . CYS A 1 174 ? -7.890 -0.154 20.125 1.00 94.94 174 CYS A O 1
ATOM 1317 N N . VAL A 1 175 ? -7.331 1.826 20.986 1.00 91.81 175 VAL A N 1
ATOM 1318 C CA . VAL A 1 175 ? -6.423 2.185 19.882 1.00 91.81 175 VAL A CA 1
ATOM 1319 C C . VAL A 1 175 ? -5.183 1.289 19.848 1.00 91.81 175 VAL A C 1
ATOM 1321 O O . VAL A 1 175 ? -4.686 0.951 18.766 1.00 91.81 175 VAL A O 1
ATOM 1324 N N . SER A 1 176 ? -4.680 0.919 21.026 1.00 89.12 176 SER A N 1
ATOM 1325 C CA . SER A 1 176 ? -3.490 0.079 21.186 1.00 89.12 176 SER A CA 1
ATOM 1326 C C . SER A 1 176 ? -3.785 -1.399 20.937 1.00 89.12 176 SER A C 1
ATOM 1328 O O . SER A 1 176 ? -2.946 -2.108 20.381 1.00 89.12 176 SER A O 1
ATOM 1330 N N . SER A 1 177 ? -4.967 -1.883 21.324 1.00 84.88 177 SER A N 1
ATOM 1331 C CA . SER A 1 177 ? -5.375 -3.272 21.098 1.00 84.88 177 SER A CA 1
ATOM 1332 C C . SER A 1 177 ? -5.602 -3.569 19.616 1.00 84.88 177 SER A C 1
ATOM 1334 O O . SER A 1 177 ? -5.211 -4.635 19.157 1.00 84.88 177 SER A O 1
ATOM 1336 N N . ALA A 1 178 ? -6.112 -2.600 18.852 1.00 80.50 178 ALA A N 1
ATOM 1337 C CA . ALA A 1 178 ? -6.309 -2.712 17.407 1.00 80.50 178 ALA A CA 1
ATOM 1338 C C . ALA A 1 178 ? -5.011 -2.617 16.572 1.00 80.50 178 ALA A C 1
ATOM 1340 O O . ALA A 1 178 ? -5.066 -2.643 15.344 1.00 80.50 178 ALA A O 1
ATOM 1341 N N . ALA A 1 179 ? -3.847 -2.438 17.207 1.00 62.06 179 ALA A N 1
ATOM 1342 C CA . ALA A 1 179 ? -2.538 -2.409 16.547 1.00 62.06 179 ALA A CA 1
ATOM 1343 C C . ALA A 1 179 ? -1.777 -3.752 16.622 1.00 62.06 179 ALA A C 1
ATOM 1345 O O . ALA A 1 179 ? -0.638 -3.820 16.156 1.00 62.06 179 ALA A O 1
ATOM 1346 N N . GLN A 1 180 ? -2.375 -4.779 17.238 1.00 54.00 180 GLN A N 1
ATOM 1347 C CA . GLN A 1 180 ? -1.827 -6.133 17.409 1.00 54.00 180 GLN A CA 1
ATOM 1348 C C . GLN A 1 180 ? -2.562 -7.132 16.518 1.00 54.00 180 GLN A C 1
ATOM 1350 O O . GLN A 1 180 ? -1.889 -8.083 16.061 1.00 54.00 180 GLN A O 1
#

Nearest PDB structures (foldseek):
  1hbx-assembly1_A  TM=1.992E-01  e=8.184E-01  Homo sapiens
  6cm4-assembly1_A  TM=1.922E-01  e=9.189E+00  Homo sapiens